Protein 8GUU (pdb70)

Solvent-accessible surface area: 9929 Å² total

Sequence (196 aa):
MQSQAISNYENKVEKLDTSKADEMRAAAEVYNQTLEKGVVPNYRLSEEEKRTYNSLLDVTGTGIMAYVEIPKLGTNLPIYHGTDDAILQVAIGHIPGSSLPVGGQGTHSVISGHRGLPSAKLFTDIDKLKNGDRFMIHVLGKTITYQVDQTLTVEPEDDISSLAIDPDQDYCTLVTATPYGINSRLLVRGHRVPNEK

Secondary structure (DSSP, 8-state):
-HHHHHHHHHHHHHHS-HHHHHHHHHHHHHHHHHS--SS-------HHHHHHHHHTT--STT-EEEEEEEGGGTEEEEEE-TT-TTGGGTSEEE-BTBPPTT--TTEEEEEE-TTS-GGG-TTTTGGG--TT-EEEEEETTEEEEEEEEEEEE--TT--GGGPPPTT-EEEEEEE----TT---EEEEEEEE----

Structure (mmCIF, N/CA/C/O backbone):
data_8GUU
#
_entry.id   8GUU
#
_cell.length_a   139.455
_cell.length_b   139.455
_cell.length_c   104.692
_cell.angle_alpha   90.00
_cell.angle_beta   90.00
_cell.angle_gamma   120.00
#
_symmetry.space_group_name_H-M   'H 3 2'
#
loop_
_entity.id
_entity.type
_entity.pdbx_description
1 polymer 'Sortase-like protein, putative'
2 non-polymer 1,2-ETHANEDIOL
3 water water
#
loop_
_atom_site.group_PDB
_atom_site.id
_atom_site.type_symbol
_atom_site.label_atom_id
_atom_site.label_alt_id
_atom_site.label_comp_id
_atom_site.label_asym_id
_atom_site.label_entity_id
_atom_site.label_seq_id
_atom_site.pdbx_PDB_ins_code
_atom_site.Cartn_x
_atom_site.Cartn_y
_atom_site.Cartn_z
_atom_site.occupancy
_atom_site.B_iso_or_equiv
_atom_site.auth_seq_id
_atom_site.auth_comp_id
_atom_site.auth_asym_id
_atom_site.auth_atom_id
_atom_site.pdbx_PDB_model_num
ATOM 1 N N . MET A 1 1 ? 8.862 -14.853 -35.406 1.00 93.36 34 MET A N 1
ATOM 2 C CA . MET A 1 1 ? 9.464 -13.688 -34.685 1.00 96.60 34 MET A CA 1
ATOM 3 C C . MET A 1 1 ? 10.251 -14.191 -33.474 1.00 107.74 34 MET A C 1
ATOM 4 O O . MET A 1 1 ? 11.452 -13.944 -33.357 1.00 77.91 34 MET A O 1
ATOM 9 N N . GLN A 1 2 ? 9.555 -14.905 -32.581 1.00 91.56 35 GLN A N 1
ATOM 10 C CA . GLN A 1 2 ? 10.156 -15.536 -31.409 1.00 80.33 35 GLN A CA 1
ATOM 11 C C . GLN A 1 2 ? 10.943 -16.776 -31.845 1.00 79.15 35 GLN A C 1
ATOM 12 O O . GLN A 1 2 ? 12.008 -17.069 -31.301 1.00 66.26 35 GLN A O 1
ATOM 18 N N . SER A 1 3 ? 10.389 -17.496 -32.828 1.00 72.73 36 SER A N 1
ATOM 19 C CA . SER A 1 3 ? 11.029 -18.637 -33.476 1.00 81.25 36 SER A CA 1
ATOM 20 C C . SER A 1 3 ? 12.339 -18.227 -34.154 1.00 78.35 36 SER A C 1
ATOM 21 O O . SER A 1 3 ? 13.361 -18.894 -33.987 1.00 75.84 36 SER A O 1
ATOM 24 N N . GLN A 1 4 ? 12.288 -17.125 -34.915 1.00 81.74 37 GLN A N 1
ATOM 25 C CA . GLN A 1 4 ? 13.446 -16.571 -35.620 1.00 83.35 37 GLN A CA 1
ATOM 26 C C . GLN A 1 4 ? 14.561 -16.180 -34.652 1.00 72.46 37 GLN A C 1
ATOM 27 O O . GLN A 1 4 ? 15.729 -16.491 -34.884 1.00 73.17 37 GLN A O 1
ATOM 33 N N . ALA A 1 5 ? 14.181 -15.490 -33.572 1.00 66.22 38 ALA A N 1
ATOM 34 C CA . ALA A 1 5 ? 15.103 -15.062 -32.523 1.00 68.33 38 ALA A CA 1
ATOM 35 C C . ALA A 1 5 ? 15.870 -16.246 -31.935 1.00 77.58 38 ALA A C 1
ATOM 36 O O . ALA A 1 5 ? 17.091 -16.178 -31.766 1.00 60.94 38 ALA A O 1
ATOM 38 N N . ILE A 1 6 ? 15.136 -17.324 -31.631 1.00 62.44 39 ILE A N 1
ATOM 39 C CA . ILE A 1 6 ? 15.699 -18.540 -31.049 1.00 62.45 39 ILE A CA 1
ATOM 40 C C . ILE A 1 6 ? 16.619 -19.274 -32.036 1.00 63.95 39 ILE A C 1
ATOM 41 O O . ILE A 1 6 ? 17.672 -19.773 -31.641 1.00 60.66 39 ILE A O 1
ATOM 46 N N . SER A 1 7 ? 16.215 -19.334 -33.311 1.00 60.49 40 SER A N 1
ATOM 47 C CA . SER A 1 7 ? 17.049 -19.900 -34.370 1.00 66.39 40 SER A CA 1
ATOM 48 C C . SER A 1 7 ? 18.377 -19.153 -34.462 1.00 72.72 40 SER A C 1
ATOM 49 O O . SER A 1 7 ? 19.439 -19.773 -34.529 1.00 79.90 40 SER A O 1
ATOM 52 N N . ASN A 1 8 ? 18.300 -17.817 -34.462 1.00 73.59 41 ASN A N 1
ATOM 53 C CA . ASN A 1 8 ? 19.473 -16.948 -34.514 1.00 72.33 41 ASN A CA 1
ATOM 54 C C . ASN A 1 8 ? 20.407 -17.167 -33.323 1.00 68.11 41 ASN A C 1
ATOM 55 O O . ASN A 1 8 ? 21.626 -17.164 -33.477 1.00 67.54 41 ASN A O 1
ATOM 60 N N . TYR A 1 9 ? 19.823 -17.355 -32.135 1.00 58.17 42 TYR A N 1
ATOM 61 C CA . TYR A 1 9 ? 20.551 -17.674 -30.878 1.00 57.09 42 TYR A CA 1
ATOM 62 C C . TYR A 1 9 ? 21.267 -19.021 -31.040 1.00 63.91 42 TYR A C 1
ATOM 63 O O . TYR A 1 9 ? 22.480 -19.096 -30.757 1.00 57.48 42 TYR A O 1
ATOM 72 N N . GLU A 1 10 ? 20.531 -20.045 -31.484 1.00 61.78 43 GLU A N 1
ATOM 73 C CA . GLU A 1 10 ? 21.069 -21.388 -31.668 1.00 62.95 43 GLU A CA 1
ATOM 74 C C . GLU A 1 10 ? 22.221 -21.396 -32.671 1.00 64.83 43 GLU A C 1
ATOM 75 O O . GLU A 1 10 ? 23.228 -22.072 -32.449 1.00 64.27 43 GLU A O 1
ATOM 81 N N . ASN A 1 11 ? 22.070 -20.627 -33.757 1.00 68.03 44 ASN A N 1
ATOM 82 C CA . ASN A 1 11 ? 23.115 -20.459 -34.768 1.00 67.48 44 ASN A CA 1
ATOM 83 C C . ASN A 1 11 ? 24.398 -19.851 -34.200 1.00 69.08 44 ASN A C 1
ATOM 84 O O . ASN A 1 11 ? 25.492 -20.304 -34.526 1.00 66.39 44 ASN A O 1
ATOM 89 N N . LYS A 1 12 ? 24.254 -18.826 -33.352 1.00 62.03 45 LYS A N 1
ATOM 90 C CA . LYS A 1 12 ? 25.396 -18.172 -32.713 1.00 71.40 45 LYS A CA 1
ATOM 91 C C . LYS A 1 12 ? 26.111 -19.135 -31.769 1.00 71.35 45 LYS A C 1
ATOM 92 O O . LYS A 1 12 ? 27.339 -19.223 -31.780 1.00 63.43 45 LYS A O 1
ATOM 98 N N . VAL A 1 13 ? 25.324 -19.862 -30.969 1.00 56.77 46 VAL A N 1
ATOM 99 C CA . VAL A 1 13 ? 25.828 -20.865 -30.034 1.00 65.08 46 VAL A CA 1
ATOM 100 C C . VAL A 1 13 ? 26.652 -21.943 -30.759 1.00 64.71 46 VAL A C 1
ATOM 101 O O . VAL A 1 13 ? 27.735 -22.310 -30.302 1.00 67.72 46 VAL A O 1
ATOM 105 N N . GLU A 1 14 ? 26.134 -22.429 -31.893 1.00 64.96 47 GLU A N 1
ATOM 106 C CA . GLU A 1 14 ? 26.820 -23.423 -32.719 1.00 70.18 47 GLU A CA 1
ATOM 107 C C . GLU A 1 14 ? 28.185 -22.933 -33.226 1.00 67.27 47 GLU A C 1
ATOM 108 O O . GLU A 1 14 ? 29.151 -23.692 -33.221 1.00 74.75 47 GLU A O 1
ATOM 114 N N . LYS A 1 15 ? 28.248 -21.666 -33.657 1.00 67.88 48 LYS A N 1
ATOM 115 C CA . LYS A 1 15 ? 29.488 -21.038 -34.131 1.00 68.10 48 LYS A CA 1
ATOM 116 C C . LYS A 1 15 ? 30.565 -20.932 -33.043 1.00 61.10 48 LYS A C 1
ATOM 117 O O . LYS A 1 15 ? 31.751 -20.995 -33.348 1.00 65.51 48 LYS A O 1
ATOM 123 N N . LEU A 1 16 ? 30.143 -20.746 -31.786 1.00 56.91 49 LEU A N 1
ATOM 124 C CA . LEU A 1 16 ? 31.064 -20.638 -30.656 1.00 62.90 49 LEU A CA 1
ATOM 125 C C . LEU A 1 16 ? 31.802 -21.949 -30.414 1.00 57.26 49 LEU A C 1
ATOM 126 O O . LEU A 1 16 ? 31.210 -23.025 -30.517 1.00 62.07 49 LEU A O 1
ATOM 131 N N . ASP A 1 17 ? 33.097 -21.844 -30.091 1.00 57.95 50 ASP A N 1
ATOM 132 C CA . ASP A 1 17 ? 33.869 -22.960 -29.553 1.00 54.23 50 ASP A CA 1
ATOM 133 C C . ASP A 1 17 ? 33.382 -23.229 -28.138 1.00 53.02 50 ASP A C 1
ATOM 134 O O . ASP A 1 17 ? 32.941 -22.308 -27.442 1.00 43.51 50 ASP A O 1
ATOM 139 N N . THR A 1 18 ? 33.473 -24.493 -27.713 1.00 48.38 51 THR A N 1
ATOM 140 C CA . THR A 1 18 ? 33.082 -24.895 -26.367 1.00 47.36 51 THR A CA 1
ATOM 141 C C . THR A 1 18 ? 33.844 -24.083 -25.321 1.00 41.93 51 THR A C 1
ATOM 142 O O . THR A 1 18 ? 33.271 -23.679 -24.308 1.00 41.28 51 THR A O 1
ATOM 146 N N . SER A 1 19 ? 35.133 -23.834 -25.585 1.00 42.36 52 SER A N 1
ATOM 147 C CA . SER A 1 19 ? 35.988 -23.047 -24.693 1.00 44.66 52 SER A CA 1
ATOM 148 C C . SER A 1 19 ? 35.361 -21.683 -24.397 1.00 41.31 52 SER A C 1
ATOM 149 O O . SER A 1 19 ? 35.246 -21.293 -23.237 1.00 37.43 52 SER A O 1
ATOM 152 N N . LYS A 1 20 ? 34.931 -20.991 -25.459 1.00 42.74 53 LYS A N 1
ATOM 153 C CA . LYS A 1 20 ? 34.337 -19.657 -25.377 1.00 45.11 53 LYS A CA 1
ATOM 154 C C . LYS A 1 20 ? 32.986 -19.670 -24.660 1.00 47.71 53 LYS A C 1
ATOM 155 O O . LYS A 1 20 ? 32.729 -18.839 -23.784 1.00 42.33 53 LYS A O 1
ATOM 161 N N . ALA A 1 21 ? 32.121 -20.615 -25.044 1.00 45.31 54 ALA A N 1
ATOM 162 C CA . ALA A 1 21 ? 30.831 -20.811 -24.383 1.00 43.68 54 ALA A CA 1
ATOM 163 C C . ALA A 1 21 ? 31.015 -21.017 -22.879 1.00 42.31 54 ALA A C 1
ATOM 164 O O . ALA A 1 21 ? 30.319 -20.395 -22.075 1.00 42.80 54 ALA A O 1
ATOM 166 N N . ASP A 1 22 ? 31.964 -21.887 -22.514 1.00 41.43 55 ASP A N 1
ATOM 167 C CA . ASP A 1 22 ? 32.296 -22.171 -21.113 1.00 48.39 55 ASP A CA 1
ATOM 168 C C . ASP A 1 22 ? 32.818 -20.931 -20.383 1.00 45.53 55 ASP A C 1
ATOM 169 O O . ASP A 1 22 ? 32.461 -20.693 -19.226 1.00 39.09 55 ASP A O 1
ATOM 174 N N . GLU A 1 23 ? 33.659 -20.147 -21.069 1.00 39.51 56 GLU A N 1
ATOM 175 C CA . GLU A 1 23 ? 34.203 -18.902 -20.522 1.00 44.64 56 GLU A CA 1
ATOM 176 C C . GLU A 1 23 ? 33.089 -17.904 -20.211 1.00 46.35 56 GLU A C 1
ATOM 177 O O . GLU A 1 23 ? 33.049 -17.336 -19.120 1.00 37.51 56 GLU A O 1
ATOM 183 N N . MET A 1 24 ? 32.193 -17.704 -21.186 1.00 38.14 57 MET A N 1
ATOM 184 C CA . MET A 1 24 ? 31.035 -16.810 -21.054 1.00 40.29 57 MET A CA 1
ATOM 185 C C . MET A 1 24 ? 30.096 -17.238 -19.923 1.00 42.83 57 MET A C 1
ATOM 186 O O . MET A 1 24 ? 29.660 -16.412 -19.125 1.00 41.64 57 MET A O 1
ATOM 191 N N . ARG A 1 25 ? 29.810 -18.542 -19.840 1.00 40.74 58 ARG A N 1
ATOM 192 C CA . ARG A 1 25 ? 28.898 -19.109 -18.808 1.00 39.65 58 ARG A CA 1
ATOM 193 C C . ARG A 1 25 ? 29.554 -18.989 -17.426 1.00 38.99 58 ARG A C 1
ATOM 194 O O . ARG A 1 25 ? 28.836 -18.655 -16.466 1.00 39.44 58 ARG A O 1
ATOM 202 N N . ALA A 1 26 ? 30.864 -19.239 -17.329 1.00 36.32 59 ALA A N 1
ATOM 203 C CA . ALA A 1 26 ? 31.597 -19.105 -16.070 1.00 41.28 59 ALA A CA 1
ATOM 204 C C . ALA A 1 26 ? 31.600 -17.661 -15.556 1.00 41.66 59 ALA A C 1
ATOM 205 O O . ALA A 1 26 ? 31.511 -17.430 -14.352 1.00 35.98 59 ALA A O 1
ATOM 207 N N . ALA A 1 27 ? 31.709 -16.697 -16.478 1.00 35.06 60 ALA A N 1
ATOM 208 C CA . ALA A 1 27 ? 31.640 -15.273 -16.144 1.00 41.31 60 ALA A CA 1
ATOM 209 C C . ALA A 1 27 ? 30.291 -14.910 -15.509 1.00 42.80 60 ALA A C 1
ATOM 210 O O . ALA A 1 27 ? 30.235 -14.106 -14.578 1.00 42.25 60 ALA A O 1
ATOM 212 N N . ALA A 1 28 ? 29.213 -15.524 -16.012 1.00 39.60 61 ALA A N 1
ATOM 213 C CA . ALA A 1 28 ? 27.870 -15.352 -15.461 1.00 31.75 61 ALA A CA 1
ATOM 214 C C . ALA A 1 28 ? 27.748 -15.963 -14.063 1.00 39.06 61 ALA A C 1
ATOM 215 O O . ALA A 1 28 ? 27.098 -15.398 -13.181 1.00 36.23 61 ALA A O 1
ATOM 217 N N . GLU A 1 29 ? 28.386 -17.120 -13.870 1.00 36.40 62 GLU A N 1
ATOM 218 C CA . GLU A 1 29 ? 28.392 -17.810 -12.586 1.00 41.20 62 GLU A CA 1
ATOM 219 C C . GLU A 1 29 ? 29.182 -17.037 -11.536 1.00 34.32 62 GLU A C 1
ATOM 220 O O . GLU A 1 29 ? 28.786 -16.980 -10.369 1.00 36.12 62 GLU A O 1
ATOM 226 N N . VAL A 1 30 ? 30.305 -16.448 -11.961 1.00 39.76 63 VAL A N 1
ATOM 227 C CA . VAL A 1 30 ? 31.157 -15.642 -11.088 1.00 50.00 63 VAL A CA 1
ATOM 228 C C . VAL A 1 30 ? 30.395 -14.401 -10.620 1.00 52.39 63 VAL A C 1
ATOM 229 O O . VAL A 1 30 ? 30.417 -14.060 -9.437 1.00 40.69 63 VAL A O 1
ATOM 233 N N . TYR A 1 31 ? 29.713 -13.742 -11.562 1.00 39.58 64 TYR A N 1
ATOM 234 C CA . TYR A 1 31 ? 28.805 -12.588 -11.317 1.00 45.26 64 TYR A CA 1
ATOM 235 C C . TYR A 1 31 ? 27.729 -12.983 -10.293 1.00 43.92 64 TYR A C 1
ATOM 236 O O . TYR A 1 31 ? 27.521 -12.219 -9.333 1.00 43.83 64 TYR A O 1
ATOM 245 N N . ASN A 1 32 ? 27.077 -14.137 -10.485 1.00 39.14 65 ASN A N 1
ATOM 246 C CA . ASN A 1 32 ? 26.048 -14.623 -9.558 1.00 41.74 65 ASN A CA 1
ATOM 247 C C . ASN A 1 32 ? 26.549 -14.795 -8.127 1.00 38.80 65 ASN A C 1
ATOM 248 O O . ASN A 1 32 ? 25.805 -14.565 -7.170 1.00 40.52 65 ASN A O 1
ATOM 253 N N . GLN A 1 33 ? 27.813 -15.203 -7.994 1.00 45.14 66 GLN A N 1
ATOM 254 C CA . GLN A 1 33 ? 28.438 -15.436 -6.700 1.00 47.22 66 GLN A CA 1
ATOM 255 C C . GLN A 1 33 ? 28.612 -14.141 -5.901 1.00 40.65 66 GLN A C 1
ATOM 256 O O . GLN A 1 33 ? 28.639 -14.172 -4.674 1.00 43.76 66 GLN A O 1
ATOM 262 N N . THR A 1 34 ? 28.726 -13.010 -6.609 1.00 46.10 67 THR A N 1
ATOM 263 C CA . THR A 1 34 ? 28.880 -11.689 -5.992 1.00 42.49 67 THR A CA 1
ATOM 264 C C . THR A 1 34 ? 27.568 -11.086 -5.465 1.00 41.09 67 THR A C 1
ATOM 265 O O . THR A 1 34 ? 27.599 -10.189 -4.629 1.00 49.76 67 THR A O 1
ATOM 269 N N . LEU A 1 35 ? 26.425 -11.572 -5.966 1.00 43.46 68 LEU A N 1
ATOM 270 C CA . LEU A 1 35 ? 25.109 -11.073 -5.558 1.00 42.17 68 LEU A CA 1
ATOM 271 C C . LEU A 1 35 ? 24.834 -11.363 -4.083 1.00 46.68 68 LEU A C 1
ATOM 272 O O . LEU A 1 35 ? 25.254 -12.395 -3.566 1.00 44.38 68 LEU A O 1
ATOM 277 N N . GLU A 1 36 ? 24.123 -10.446 -3.416 1.00 48.60 69 GLU A N 1
ATOM 278 C CA . GLU A 1 36 ? 23.717 -10.631 -2.023 1.00 49.36 69 GLU A CA 1
ATOM 279 C C . GLU A 1 36 ? 22.683 -11.746 -1.915 1.00 49.96 69 GLU A C 1
ATOM 280 O O . GLU A 1 36 ? 21.838 -11.896 -2.794 1.00 46.03 69 GLU A O 1
ATOM 286 N N . LYS A 1 37 ? 22.762 -12.518 -0.823 1.00 42.98 70 LYS A N 1
ATOM 287 C CA . LYS A 1 37 ? 21.898 -13.672 -0.588 1.00 48.36 70 LYS A CA 1
ATOM 288 C C . LYS A 1 37 ? 21.216 -13.610 0.783 1.00 48.05 70 LYS A C 1
ATOM 289 O O . LYS A 1 37 ? 21.736 -13.010 1.718 1.00 52.82 70 LYS A O 1
ATOM 295 N N . GLY A 1 38 ? 20.039 -14.235 0.880 1.00 46.41 71 GLY A N 1
ATOM 296 C CA . GLY A 1 38 ? 19.272 -14.296 2.112 1.00 52.50 71 GLY A CA 1
ATOM 297 C C . GLY A 1 38 ? 18.617 -12.987 2.527 1.00 51.47 71 GLY A C 1
ATOM 298 O O . GLY A 1 38 ? 18.331 -12.788 3.709 1.00 59.31 71 GLY A O 1
ATOM 299 N N . VAL A 1 39 ? 18.365 -12.109 1.547 1.00 46.74 72 VAL A N 1
ATOM 300 C CA . VAL A 1 39 ? 17.747 -10.802 1.771 1.00 50.29 72 VAL A CA 1
ATOM 301 C C . VAL A 1 39 ? 16.695 -10.523 0.699 1.00 47.65 72 VAL A C 1
ATOM 302 O O . VAL A 1 39 ? 16.686 -11.160 -0.352 1.00 38.98 72 VAL A O 1
ATOM 306 N N . VAL A 1 40 ? 15.803 -9.564 0.970 1.00 40.97 73 VAL A N 1
ATOM 307 C CA . VAL A 1 40 ? 14.867 -9.098 -0.046 1.00 44.71 73 VAL A CA 1
ATOM 308 C C . VAL A 1 40 ? 15.715 -8.537 -1.184 1.00 44.51 73 VAL A C 1
ATOM 309 O O . VAL A 1 40 ? 16.585 -7.705 -0.943 1.00 47.21 73 VAL A O 1
ATOM 313 N N . PRO A 1 41 ? 15.532 -8.997 -2.443 1.00 43.00 74 PRO A N 1
ATOM 314 C CA . PRO A 1 41 ? 16.360 -8.533 -3.558 1.00 44.57 74 PRO A CA 1
ATOM 315 C C . PRO A 1 41 ? 16.314 -7.012 -3.771 1.00 44.19 74 PRO A C 1
ATOM 316 O O . PRO A 1 41 ? 15.256 -6.423 -3.603 1.00 45.56 74 PRO A O 1
ATOM 320 N N . ASN A 1 42 ? 17.462 -6.422 -4.124 1.00 46.89 75 ASN A N 1
ATOM 32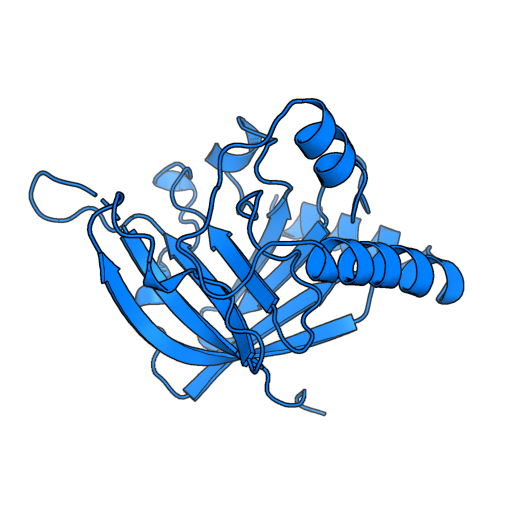1 C CA . ASN A 1 42 ? 17.548 -5.034 -4.561 1.00 46.96 75 ASN A CA 1
ATOM 322 C C . ASN A 1 42 ? 17.671 -5.031 -6.075 1.00 46.34 75 ASN A C 1
ATOM 323 O O . ASN A 1 42 ? 18.707 -5.404 -6.613 1.00 45.88 75 ASN A O 1
ATOM 328 N N . TYR A 1 43 ? 16.601 -4.610 -6.758 1.00 38.70 76 TYR A N 1
ATOM 329 C CA . TYR A 1 43 ? 16.473 -4.659 -8.238 1.00 46.13 76 TYR A CA 1
ATOM 330 C C . TYR A 1 43 ? 16.766 -3.284 -8.855 1.00 46.09 76 TYR A C 1
ATOM 331 O O . TYR A 1 43 ? 16.529 -3.116 -10.066 1.00 48.00 76 TYR A O 1
ATOM 340 N N . ARG A 1 44 ? 17.283 -2.340 -8.063 1.00 47.12 77 ARG A N 1
ATOM 341 C CA . ARG A 1 44 ? 17.754 -1.016 -8.549 1.00 54.51 77 ARG A CA 1
ATOM 342 C C . ARG A 1 44 ? 19.269 -1.088 -8.767 1.00 46.47 77 ARG A C 1
ATOM 343 O O . ARG A 1 44 ? 20.004 -1.150 -7.763 1.00 57.72 77 ARG A O 1
ATOM 351 N N . LEU A 1 45 ? 19.701 -1.100 -10.035 1.00 50.54 78 LEU A N 1
ATOM 352 C CA . LEU A 1 45 ? 21.115 -1.158 -10.410 1.00 46.82 78 LEU A CA 1
ATOM 353 C C . LEU A 1 45 ? 21.684 0.228 -10.701 1.00 54.39 78 LEU A C 1
ATOM 354 O O . LEU A 1 45 ? 21.020 1.061 -11.319 1.00 47.54 78 LEU A O 1
ATOM 359 N N . SER A 1 46 ? 22.929 0.456 -10.267 1.00 49.30 79 SER A N 1
ATOM 360 C CA . SER A 1 46 ? 23.694 1.635 -10.647 1.00 54.65 79 SER A CA 1
ATOM 361 C C . SER A 1 46 ? 24.073 1.502 -12.114 1.00 60.34 79 SER A C 1
ATOM 362 O O . SER A 1 46 ? 23.903 0.436 -12.709 1.00 58.33 79 SER A O 1
ATOM 365 N N . GLU A 1 47 ? 24.599 2.588 -12.688 1.00 59.93 80 GLU A N 1
ATOM 366 C CA . GLU A 1 47 ? 25.019 2.610 -14.087 1.00 70.08 80 GLU A CA 1
ATOM 367 C C . GLU A 1 47 ? 26.129 1.596 -14.355 1.00 61.76 80 GLU A C 1
ATOM 368 O O . GLU A 1 47 ? 26.108 0.906 -15.378 1.00 59.84 80 GLU A O 1
ATOM 374 N N . GLU A 1 48 ? 27.088 1.512 -13.425 1.00 60.11 81 GLU A N 1
ATOM 375 C CA . GLU A 1 48 ? 28.200 0.571 -13.512 1.00 61.32 81 GLU A CA 1
ATOM 376 C C . GLU A 1 48 ? 27.701 -0.871 -13.480 1.00 65.80 81 GLU A C 1
ATOM 377 O O . GLU A 1 48 ? 28.204 -1.720 -14.217 1.00 57.54 81 GLU A O 1
ATOM 383 N N . GLU A 1 49 ? 26.706 -1.133 -12.623 1.00 55.12 82 GLU A N 1
ATOM 384 C CA . GLU A 1 49 ? 26.094 -2.455 -12.503 1.00 50.89 82 GLU A CA 1
ATOM 385 C C . GLU A 1 49 ? 25.319 -2.842 -13.765 1.00 48.80 82 GLU A C 1
ATOM 386 O O . GLU A 1 49 ? 25.369 -3.990 -14.195 1.00 43.80 82 GLU A O 1
ATOM 392 N N . LYS A 1 50 ? 24.618 -1.872 -14.362 1.00 49.82 83 LYS A N 1
ATOM 393 C CA . LYS A 1 50 ? 23.924 -2.086 -15.631 1.00 50.88 83 LYS A CA 1
ATOM 394 C C . LYS A 1 50 ? 24.892 -2.460 -16.761 1.00 49.15 83 LYS A C 1
ATOM 395 O O . LYS A 1 50 ? 24.614 -3.368 -17.545 1.00 48.19 83 LYS A O 1
ATOM 401 N N . ARG A 1 51 ? 26.030 -1.762 -16.833 1.00 50.67 84 ARG A N 1
ATOM 402 C CA . ARG A 1 51 ? 27.080 -1.997 -17.864 1.00 59.07 84 ARG A CA 1
ATOM 403 C C . ARG A 1 51 ? 27.633 -3.418 -17.704 1.00 51.38 84 ARG A C 1
ATOM 404 O O . ARG A 1 51 ? 27.755 -4.116 -18.727 1.00 57.19 84 ARG A O 1
ATOM 412 N N . THR A 1 52 ? 27.951 -3.821 -16.469 1.00 45.30 85 THR A N 1
ATOM 413 C CA . THR A 1 52 ? 28.393 -5.176 -16.171 1.00 53.64 85 THR A CA 1
ATOM 414 C C . THR A 1 52 ? 27.352 -6.197 -16.643 1.00 47.04 85 THR A C 1
ATOM 415 O O . THR A 1 52 ? 27.676 -7.123 -17.381 1.00 44.45 85 THR A O 1
ATOM 419 N N . TYR A 1 53 ? 26.099 -5.998 -16.220 1.00 44.24 86 TYR A N 1
ATOM 420 C CA . TYR A 1 53 ? 24.934 -6.880 -16.513 1.00 39.74 86 TYR A CA 1
ATOM 421 C C . TYR A 1 53 ? 24.743 -7.029 -18.032 1.00 40.85 86 TYR A C 1
ATOM 422 O O . TYR A 1 53 ? 24.570 -8.170 -18.505 1.00 45.48 86 TYR A O 1
ATOM 431 N N . ASN A 1 54 ? 24.775 -5.915 -18.771 1.00 38.0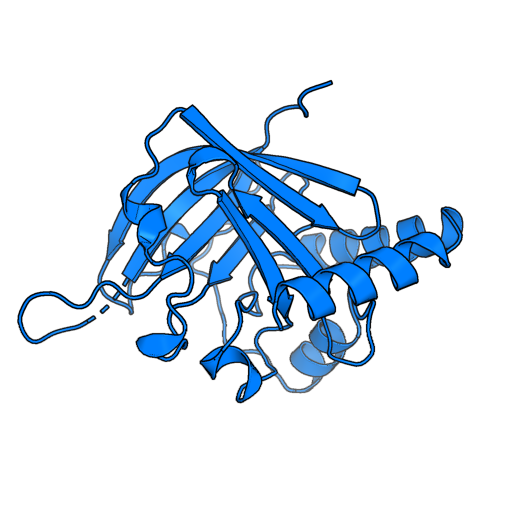7 87 ASN A N 1
ATOM 432 C CA . ASN A 1 54 ? 24.595 -5.921 -20.224 1.00 44.66 87 ASN A CA 1
ATOM 433 C C . ASN A 1 54 ? 25.722 -6.608 -21.003 1.00 49.57 87 ASN A C 1
ATOM 434 O O . ASN A 1 54 ? 25.499 -7.101 -22.108 1.00 52.97 87 ASN A O 1
ATOM 439 N N . SER A 1 55 ? 26.928 -6.627 -20.422 1.00 43.15 88 SER A N 1
ATOM 440 C CA . SER A 1 55 ? 28.096 -7.238 -21.050 1.00 52.62 88 SER A CA 1
ATOM 441 C C . SER A 1 55 ? 28.108 -8.766 -20.912 1.00 46.64 88 SER A C 1
ATOM 442 O O . SER A 1 55 ? 28.819 -9.447 -21.647 1.00 50.72 88 SER A O 1
ATOM 445 N N . LEU A 1 56 ? 27.322 -9.292 -19.967 1.00 43.26 89 LEU A N 1
ATOM 446 C CA . LEU A 1 56 ? 27.252 -10.727 -19.698 1.00 42.96 89 LEU A CA 1
ATOM 447 C C . LEU A 1 56 ? 26.174 -11.423 -20.532 1.00 44.77 89 LEU A C 1
ATOM 448 O O . LEU A 1 56 ? 25.106 -10.865 -20.769 1.00 47.23 89 LEU A O 1
ATOM 453 N N . LEU A 1 57 ? 26.477 -12.652 -20.968 1.00 38.02 90 LEU A N 1
ATOM 454 C CA . LEU A 1 57 ? 25.577 -13.483 -21.768 1.00 46.29 90 LEU A CA 1
ATOM 455 C C . LEU A 1 57 ? 24.967 -12.712 -22.944 1.00 43.05 90 LEU A C 1
ATOM 456 O O . LEU A 1 57 ? 23.768 -12.803 -23.214 1.00 48.30 90 LEU A O 1
ATOM 461 N N . ASP A 1 58 ? 25.817 -11.947 -23.631 1.00 41.45 91 ASP A N 1
ATOM 462 C CA . ASP A 1 58 ? 25.435 -11.163 -24.795 1.00 55.17 91 ASP A CA 1
ATOM 463 C C . ASP A 1 58 ? 25.768 -11.988 -26.041 1.00 66.58 91 ASP A C 1
ATOM 464 O O . ASP A 1 58 ? 26.700 -11.675 -26.786 1.00 60.62 91 ASP A O 1
ATOM 469 N N . VAL A 1 59 ? 24.993 -13.059 -26.246 1.00 63.53 92 VAL A N 1
ATOM 470 C CA . VAL A 1 59 ? 25.243 -14.047 -27.297 1.00 70.54 92 VAL A CA 1
ATOM 471 C C . VAL A 1 59 ? 24.965 -13.447 -28.674 1.00 70.39 92 VAL A C 1
ATOM 472 O O . VAL A 1 59 ? 25.834 -13.450 -29.545 1.00 73.37 92 VAL A O 1
ATOM 476 N N . THR A 1 60 ? 23.739 -12.941 -28.853 1.00 74.59 93 THR A N 1
ATOM 477 C CA . THR A 1 60 ? 23.324 -12.238 -30.061 1.00 69.30 93 THR A CA 1
ATOM 478 C C . THR A 1 60 ? 23.496 -10.740 -29.846 1.00 70.24 93 THR A C 1
ATOM 479 O O . THR A 1 60 ? 23.601 -10.280 -28.709 1.00 91.40 93 THR A O 1
ATOM 483 N N . GLY A 1 61 ? 23.520 -9.987 -30.950 1.00 78.51 94 GLY A N 1
ATOM 484 C CA . GLY A 1 61 ? 23.564 -8.536 -30.913 1.00 78.55 94 GLY A CA 1
ATOM 485 C C . GLY A 1 61 ? 22.416 -7.948 -30.111 1.00 73.67 94 GLY A C 1
ATOM 486 O O . GLY A 1 61 ? 22.610 -7.001 -29.354 1.00 83.57 94 GLY A O 1
ATOM 487 N N . THR A 1 62 ? 21.225 -8.541 -30.265 1.00 69.82 95 THR A N 1
ATOM 488 C CA . THR A 1 62 ? 19.993 -8.075 -29.629 1.00 67.45 95 THR A CA 1
ATOM 489 C C . THR A 1 62 ? 19.918 -8.301 -28.107 1.00 56.43 95 THR A C 1
ATOM 490 O O . THR A 1 62 ? 18.986 -7.827 -27.459 1.00 70.36 95 THR A O 1
ATOM 494 N N . GLY A 1 63 ? 20.886 -9.036 -27.549 1.00 61.74 96 GLY A N 1
ATOM 495 C CA . GLY A 1 63 ? 20.994 -9.241 -26.113 1.00 49.56 96 GLY A CA 1
ATOM 496 C C . GLY A 1 63 ? 20.252 -10.450 -25.567 1.00 58.31 96 GLY A C 1
ATOM 497 O O . GLY A 1 63 ? 19.928 -10.495 -24.376 1.00 41.21 96 GLY A O 1
ATOM 498 N N . ILE A 1 64 ? 19.993 -11.437 -26.433 1.00 47.32 97 ILE A N 1
ATOM 499 C CA . ILE A 1 64 ? 19.405 -12.704 -26.011 1.00 45.16 97 ILE A CA 1
ATOM 500 C C . ILE A 1 64 ? 20.485 -13.479 -25.251 1.00 48.05 97 ILE A C 1
ATOM 501 O O . ILE A 1 64 ? 21.574 -13.713 -25.777 1.00 42.15 97 ILE A O 1
ATOM 506 N N . MET A 1 65 ? 20.176 -13.848 -24.003 1.00 39.32 98 MET A N 1
ATOM 507 C CA . MET A 1 65 ? 21.101 -14.564 -23.122 1.00 46.81 98 MET A CA 1
ATOM 508 C C . MET A 1 65 ? 20.848 -16.074 -23.108 1.00 46.11 98 MET A C 1
ATOM 509 O O . MET A 1 65 ? 21.766 -16.868 -22.876 1.00 44.63 98 MET A O 1
ATOM 514 N N . ALA A 1 66 ? 19.597 -16.457 -23.379 1.00 40.74 99 ALA A N 1
ATOM 515 C CA . ALA A 1 66 ? 19.134 -17.831 -23.293 1.00 38.72 99 ALA A CA 1
ATOM 516 C C . ALA A 1 66 ? 17.735 -17.900 -23.884 1.00 44.72 99 ALA A C 1
ATOM 517 O O . ALA A 1 66 ? 17.210 -16.899 -24.373 1.00 42.84 99 ALA A O 1
ATOM 519 N N . TYR A 1 67 ? 17.133 -19.090 -23.849 1.00 37.84 100 TYR A N 1
ATOM 520 C CA . TYR A 1 67 ? 15.691 -19.293 -24.140 1.00 42.91 100 TYR A CA 1
ATOM 521 C C . TYR A 1 67 ? 15.128 -20.342 -23.178 1.00 47.26 100 TYR A C 1
ATOM 522 O O . TYR A 1 67 ? 15.899 -21.190 -22.672 1.00 42.96 100 TYR A O 1
ATOM 531 N N . VAL A 1 68 ? 13.822 -20.242 -22.913 1.00 47.58 101 VAL A N 1
ATOM 532 C CA . VAL A 1 68 ? 13.118 -21.131 -22.006 1.00 44.93 101 VAL A CA 1
ATOM 533 C C . VAL A 1 68 ? 12.190 -22.022 -22.819 1.00 45.62 101 VAL A C 1
ATOM 534 O O . VAL A 1 68 ? 11.570 -21.576 -23.786 1.00 47.89 101 VAL A O 1
ATOM 538 N N . GLU A 1 69 ? 12.131 -23.297 -22.424 1.00 50.25 102 GLU A N 1
ATOM 539 C CA . GLU A 1 69 ? 11.290 -24.295 -23.048 1.00 49.19 102 GLU A CA 1
ATOM 540 C C . GLU A 1 69 ? 10.360 -24.841 -21.973 1.00 56.06 102 GLU A C 1
ATOM 541 O O . GLU A 1 69 ? 10.820 -25.244 -20.902 1.00 54.61 102 GLU A O 1
ATOM 547 N N . ILE A 1 70 ? 9.053 -24.819 -22.261 1.00 55.54 103 ILE A N 1
ATOM 548 C CA . ILE A 1 70 ? 8.019 -25.351 -21.375 1.00 56.93 103 ILE A CA 1
ATOM 549 C C . ILE A 1 70 ? 7.193 -26.355 -22.176 1.00 61.00 103 ILE A C 1
ATOM 550 O O . ILE A 1 70 ? 6.183 -25.994 -22.776 1.00 67.14 103 ILE A O 1
ATOM 555 N N . PRO A 1 71 ? 7.614 -27.642 -22.221 1.00 60.84 104 PRO A N 1
ATOM 556 C CA . PRO A 1 71 ? 6.971 -28.647 -23.070 1.00 69.29 104 PRO A CA 1
ATOM 557 C C . PRO A 1 71 ? 5.443 -28.737 -22.922 1.00 65.12 104 PRO A C 1
ATOM 558 O O . PRO A 1 71 ? 4.772 -28.844 -23.929 1.00 70.37 104 PRO A O 1
ATOM 562 N N . LYS A 1 72 ? 4.939 -28.696 -21.684 1.00 66.00 105 LYS A N 1
ATOM 563 C CA . LYS A 1 72 ? 3.514 -28.844 -21.407 1.00 67.34 105 LYS A CA 1
ATOM 564 C C . LYS A 1 72 ? 2.677 -27.760 -22.087 1.00 64.42 105 LYS A C 1
ATOM 565 O O . LYS A 1 72 ? 1.570 -28.028 -22.552 1.00 70.55 105 LYS A O 1
ATOM 571 N N . LEU A 1 73 ? 3.218 -26.538 -22.137 1.00 57.38 106 LEU A N 1
ATOM 572 C CA . LEU A 1 73 ? 2.527 -25.380 -22.699 1.00 60.97 106 LEU A CA 1
ATOM 573 C C . LEU A 1 73 ? 2.849 -25.125 -24.176 1.00 62.49 106 LEU A C 1
ATOM 574 O O . LEU A 1 73 ? 2.287 -24.209 -24.780 1.00 68.61 106 LEU A O 1
ATOM 579 N N . GLY A 1 74 ? 3.751 -25.936 -24.744 1.00 67.33 107 GLY A N 1
ATOM 580 C CA . GLY A 1 74 ? 4.252 -25.753 -26.097 1.00 64.78 107 GLY A CA 1
ATOM 581 C C . GLY A 1 74 ? 4.882 -24.383 -26.285 1.00 60.14 107 GLY A C 1
ATOM 582 O O . GLY A 1 74 ? 4.699 -23.746 -27.321 1.00 69.15 107 GLY A O 1
ATOM 583 N N . THR A 1 75 ? 5.625 -23.937 -25.266 1.00 61.18 108 THR A N 1
ATOM 584 C CA . THR A 1 75 ? 6.203 -22.601 -25.212 1.00 62.25 108 THR A CA 1
ATOM 585 C C . THR A 1 75 ? 7.720 -22.656 -25.370 1.00 54.82 108 THR A C 1
ATOM 586 O O . THR A 1 75 ? 8.399 -23.377 -24.643 1.00 62.06 108 THR A O 1
ATOM 590 N N . ASN A 1 76 ? 8.232 -21.876 -26.329 1.00 60.39 109 ASN A N 1
ATOM 591 C CA . ASN A 1 76 ? 9.658 -21.645 -26.523 1.00 61.83 109 ASN A CA 1
ATOM 592 C C . ASN A 1 76 ? 9.883 -20.156 -26.758 1.00 53.35 109 ASN A C 1
ATOM 593 O O . ASN A 1 76 ? 9.475 -19.622 -27.789 1.00 54.61 109 ASN A O 1
ATOM 598 N N . LEU A 1 77 ? 10.525 -19.490 -25.792 1.00 51.81 110 LEU A N 1
ATOM 599 C CA . LEU A 1 77 ? 10.660 -18.037 -25.802 1.00 50.35 110 LEU A CA 1
ATOM 600 C C . LEU A 1 77 ? 12.097 -17.595 -25.545 1.00 52.45 110 LEU A C 1
ATOM 601 O O . LEU A 1 77 ? 12.743 -18.085 -24.619 1.00 45.15 110 LEU A O 1
ATOM 606 N N . PRO A 1 78 ? 12.622 -16.632 -26.338 1.00 42.76 111 PRO A N 1
ATOM 607 C CA . PRO A 1 78 ? 13.945 -16.065 -26.087 1.00 43.34 111 PRO A CA 1
ATOM 608 C C . PRO A 1 78 ? 13.898 -15.137 -24.865 1.00 45.74 111 PRO A C 1
ATOM 609 O O . PRO A 1 78 ? 12.895 -14.465 -24.684 1.00 45.00 111 PRO A O 1
ATOM 613 N N . ILE A 1 79 ? 14.969 -15.142 -24.068 1.00 38.52 112 ILE A N 1
ATOM 614 C CA . ILE A 1 79 ? 15.078 -14.351 -22.849 1.00 39.05 112 ILE A CA 1
ATOM 615 C C . ILE A 1 79 ? 16.090 -13.242 -23.102 1.00 44.67 112 ILE A C 1
ATOM 616 O O . ILE A 1 79 ? 17.256 -13.518 -23.380 1.00 37.51 112 ILE A O 1
ATOM 621 N N . TYR A 1 80 ? 15.635 -11.988 -23.015 1.00 38.01 113 TYR A N 1
ATOM 622 C CA . TYR A 1 80 ? 16.470 -10.776 -23.224 1.00 36.33 113 TYR A CA 1
ATOM 623 C C . TYR A 1 80 ? 16.942 -10.237 -21.870 1.00 36.47 113 TYR A C 1
ATOM 624 O O . TYR A 1 80 ? 16.396 -10.647 -20.827 1.00 36.57 113 TYR A O 1
ATOM 633 N N . HIS A 1 81 ? 17.953 -9.364 -21.897 1.00 39.44 114 HIS A N 1
ATOM 634 C CA . HIS A 1 81 ? 18.351 -8.584 -20.733 1.00 47.22 114 HIS A CA 1
ATOM 635 C C . HIS A 1 81 ? 17.177 -7.674 -20.375 1.00 42.87 114 HIS A C 1
ATOM 636 O O . HIS A 1 81 ? 16.491 -7.176 -21.263 1.00 40.35 114 HIS A O 1
ATOM 643 N N . GLY A 1 82 ? 16.948 -7.479 -19.072 1.00 38.76 115 GLY A N 1
ATOM 644 C CA . GLY A 1 82 ? 15.801 -6.742 -18.564 1.00 40.69 115 GLY A CA 1
ATOM 645 C C . GLY A 1 82 ? 15.912 -5.230 -18.619 1.00 41.38 115 GLY A C 1
ATOM 646 O O . GLY A 1 82 ? 14.979 -4.538 -18.242 1.00 51.07 115 GLY A O 1
ATOM 647 N N . THR A 1 83 ? 17.066 -4.732 -19.073 1.00 45.86 116 THR A N 1
ATOM 648 C CA . THR A 1 83 ? 17.308 -3.316 -19.323 1.00 54.02 116 THR A CA 1
ATOM 649 C C . THR A 1 83 ? 16.835 -2.870 -20.715 1.00 64.21 116 THR A C 1
ATOM 650 O O . THR A 1 83 ? 16.770 -1.675 -20.986 1.00 71.67 116 THR A O 1
ATOM 654 N N . ASP A 1 84 ? 16.518 -3.839 -21.587 1.00 85.49 117 ASP A N 1
ATOM 655 C CA . ASP A 1 84 ? 16.079 -3.584 -22.965 1.00 78.61 117 ASP A CA 1
ATOM 656 C C . ASP A 1 84 ? 14.584 -3.231 -22.982 1.00 74.09 117 ASP A C 1
ATOM 657 O O . ASP A 1 84 ? 13.763 -3.986 -23.494 1.00 109.33 117 ASP A O 1
ATOM 662 N N . ASP A 1 85 ? 14.259 -2.053 -22.437 1.00 67.43 118 ASP A N 1
ATOM 663 C CA . ASP A 1 85 ? 12.891 -1.646 -22.071 1.00 76.08 118 ASP A CA 1
ATOM 664 C C . ASP A 1 85 ? 11.808 -1.775 -23.159 1.00 84.82 118 ASP A C 1
ATOM 665 O O . ASP A 1 85 ? 10.644 -2.041 -22.847 1.00 67.41 118 ASP A O 1
ATOM 670 N N . ALA A 1 86 ? 12.196 -1.560 -24.422 1.00 73.31 119 ALA A N 1
ATOM 671 C CA . ALA A 1 86 ? 11.263 -1.559 -25.551 1.00 87.28 119 ALA A CA 1
ATOM 672 C C . ALA A 1 86 ? 10.871 -2.972 -25.977 1.00 73.14 119 ALA A C 1
ATOM 673 O O . ALA A 1 86 ? 9.692 -3.249 -26.210 1.00 63.40 119 ALA A O 1
ATOM 675 N N . ILE A 1 87 ? 11.870 -3.859 -26.073 1.00 66.03 120 ILE A N 1
ATOM 676 C CA . ILE A 1 87 ? 11.672 -5.242 -26.512 1.00 60.66 120 ILE A CA 1
ATOM 677 C C . ILE A 1 87 ? 10.820 -6.058 -25.522 1.00 50.78 120 ILE A C 1
ATOM 678 O O . ILE A 1 87 ? 10.214 -7.058 -25.903 1.00 59.05 120 ILE A O 1
ATOM 683 N N . LEU A 1 88 ? 10.762 -5.613 -24.261 1.00 50.27 121 LEU A N 1
ATOM 684 C CA . LEU A 1 88 ? 9.964 -6.275 -23.227 1.00 51.45 121 LEU A CA 1
ATOM 685 C C . LEU A 1 88 ? 8.445 -6.139 -23.439 1.00 51.81 121 LEU A C 1
ATOM 686 O O . LEU A 1 88 ? 7.656 -6.805 -22.768 1.00 49.00 121 LEU A O 1
ATOM 691 N N . GLN A 1 89 ? 8.048 -5.275 -24.379 1.00 54.25 122 GLN A N 1
ATOM 692 C CA . GLN A 1 89 ? 6.667 -5.189 -24.842 1.00 63.61 122 GLN A CA 1
ATOM 693 C C . GLN A 1 89 ? 6.227 -6.463 -25.580 1.00 61.52 122 GLN A C 1
ATOM 694 O O . GLN A 1 89 ? 5.048 -6.815 -25.556 1.00 52.81 122 GLN A O 1
ATOM 700 N N . VAL A 1 90 ? 7.184 -7.142 -26.228 1.00 50.53 123 VAL A N 1
ATOM 701 C CA . VAL A 1 90 ? 6.911 -8.316 -27.066 1.00 54.98 123 VAL A CA 1
ATOM 702 C C . VAL A 1 90 ? 7.809 -9.534 -26.813 1.00 46.07 123 VAL A C 1
ATOM 703 O O . VAL A 1 90 ? 7.800 -10.476 -27.601 1.00 61.74 123 VAL A O 1
ATOM 707 N N . ALA A 1 91 ? 8.565 -9.521 -25.709 1.00 42.74 124 ALA A N 1
ATOM 708 C CA . ALA A 1 91 ? 9.490 -10.599 -25.386 1.00 42.94 124 ALA A CA 1
ATOM 709 C C . ALA A 1 91 ? 9.728 -10.714 -23.894 1.00 40.37 124 ALA A C 1
ATOM 710 O O . ALA A 1 91 ? 9.553 -9.748 -23.155 1.00 44.39 124 ALA A O 1
ATOM 712 N N . ILE A 1 92 ? 10.138 -11.914 -23.473 1.00 41.00 125 ILE A N 1
ATOM 713 C CA . ILE A 1 92 ? 10.495 -12.223 -22.095 1.00 33.62 125 ILE A CA 1
ATOM 714 C C . ILE A 1 92 ? 11.798 -11.520 -21.728 1.00 40.16 125 ILE A C 1
ATOM 715 O O . ILE A 1 92 ? 12.730 -11.466 -22.535 1.00 37.24 125 ILE A O 1
ATOM 720 N N . GLY A 1 93 ? 11.859 -11.013 -20.491 1.00 32.96 126 GLY A N 1
ATOM 721 C CA . GLY A 1 93 ? 13.036 -10.360 -19.955 1.00 33.80 126 GLY A CA 1
ATOM 722 C C . GLY A 1 93 ? 13.454 -10.907 -18.604 1.00 33.42 126 GLY A C 1
ATOM 723 O O . GLY A 1 93 ? 12.629 -11.069 -17.709 1.00 35.68 126 GLY A O 1
ATOM 724 N N . HIS A 1 94 ? 14.753 -11.192 -18.469 1.00 37.49 127 HIS A N 1
ATOM 725 C CA . HIS A 1 94 ? 15.371 -11.512 -17.191 1.00 34.78 127 HIS A CA 1
ATOM 726 C C . HIS A 1 94 ? 15.322 -10.260 -16.315 1.00 34.47 127 HIS A C 1
ATOM 727 O O . HIS A 1 94 ? 15.518 -9.149 -16.807 1.00 34.54 127 HIS A O 1
ATOM 734 N N . ILE A 1 95 ? 15.038 -10.444 -15.022 1.00 35.27 128 ILE A N 1
ATOM 735 C CA . ILE A 1 95 ? 14.985 -9.339 -14.070 1.00 37.04 128 ILE A CA 1
ATOM 736 C C . ILE A 1 95 ? 16.400 -9.011 -13.592 1.00 33.12 128 ILE A C 1
ATOM 737 O O . ILE A 1 95 ? 17.010 -9.812 -12.884 1.00 32.99 128 ILE A O 1
ATOM 742 N N . PRO A 1 96 ? 16.967 -7.836 -13.960 1.00 37.18 129 PRO A N 1
ATOM 743 C CA . PRO A 1 96 ? 18.307 -7.453 -13.515 1.00 35.79 129 PRO A CA 1
ATOM 744 C C . PRO A 1 96 ? 18.370 -7.368 -11.983 1.00 35.96 129 PRO A C 1
ATOM 745 O O . PRO A 1 96 ? 17.450 -6.827 -11.396 1.00 35.33 129 PRO A O 1
ATOM 749 N N . GLY A 1 97 ? 19.433 -7.917 -11.385 1.00 34.04 130 GLY A N 1
ATOM 750 C CA . GLY A 1 97 ? 19.571 -8.012 -9.941 1.00 34.75 130 GLY A CA 1
ATOM 751 C C . GLY A 1 97 ? 19.253 -9.397 -9.403 1.00 31.22 130 GLY A C 1
ATOM 752 O O . GLY A 1 97 ? 19.646 -9.728 -8.287 1.00 33.94 130 GLY A O 1
ATOM 753 N N . SER A 1 98 ? 18.513 -10.196 -10.184 1.00 31.35 131 SER A N 1
ATOM 754 C CA . SER A 1 98 ? 18.365 -11.622 -9.914 1.00 33.10 131 SER A CA 1
ATOM 755 C C . SER A 1 98 ? 19.527 -12.349 -10.596 1.00 32.98 131 SER A C 1
ATOM 756 O O . SER A 1 98 ? 20.175 -11.796 -11.498 1.00 31.45 131 SER A O 1
ATOM 759 N N . SER A 1 99 ? 19.781 -13.587 -10.158 1.00 30.49 132 SER A N 1
ATOM 760 C CA . SER A 1 99 ? 20.844 -14.422 -10.708 1.00 29.79 132 SER A CA 1
ATOM 761 C C . SER A 1 99 ? 20.640 -14.581 -12.210 1.00 33.71 132 SER A C 1
ATOM 762 O O . SER A 1 99 ? 19.506 -14.713 -12.676 1.00 29.85 132 SER A O 1
ATOM 765 N N . LEU A 1 100 ? 21.738 -14.562 -12.971 1.00 35.75 133 LEU A N 1
ATOM 766 C CA . LEU A 1 100 ? 21.673 -14.889 -14.395 1.00 32.59 133 LEU A CA 1
ATOM 767 C C . LEU A 1 100 ? 21.261 -16.354 -14.528 1.00 33.81 133 LEU A C 1
ATOM 768 O O . LEU A 1 100 ? 21.577 -17.167 -13.661 1.00 32.83 133 LEU A O 1
ATOM 773 N N . PRO A 1 101 ? 20.515 -16.732 -15.592 1.00 32.96 134 PRO A N 1
ATOM 774 C CA . PRO A 1 101 ? 19.942 -18.074 -15.696 1.00 33.00 134 PRO A CA 1
ATOM 775 C C . PRO A 1 101 ? 20.954 -19.131 -16.170 1.00 42.59 134 PRO A C 1
ATOM 776 O O . PRO A 1 101 ? 20.794 -19.664 -17.260 1.00 39.44 134 PRO A O 1
ATOM 780 N N . VAL A 1 102 ? 21.965 -19.400 -15.336 1.00 34.33 135 VAL A N 1
ATOM 781 C CA . VAL A 1 102 ? 22.979 -20.425 -15.572 1.00 35.32 135 VAL A CA 1
ATOM 782 C C . VAL A 1 102 ? 23.026 -21.458 -14.441 1.00 36.69 135 VAL A C 1
ATOM 783 O O . VAL A 1 102 ? 23.849 -22.365 -14.468 1.00 41.92 135 VAL A O 1
ATOM 787 N N . GLY A 1 103 ? 22.131 -21.310 -13.455 1.00 33.68 136 GLY A N 1
ATOM 788 C CA . GLY A 1 103 ? 22.021 -22.228 -12.339 1.00 40.23 136 GLY A CA 1
ATOM 789 C C . GLY A 1 103 ? 23.223 -22.229 -11.413 1.00 36.34 136 GLY A C 1
ATOM 790 O O . GLY A 1 103 ? 24.097 -21.363 -11.510 1.00 38.95 136 GLY A O 1
ATOM 791 N N . GLY A 1 104 ? 23.251 -23.221 -10.516 1.00 37.72 137 GLY A N 1
ATOM 792 C CA . GLY A 1 104 ? 24.25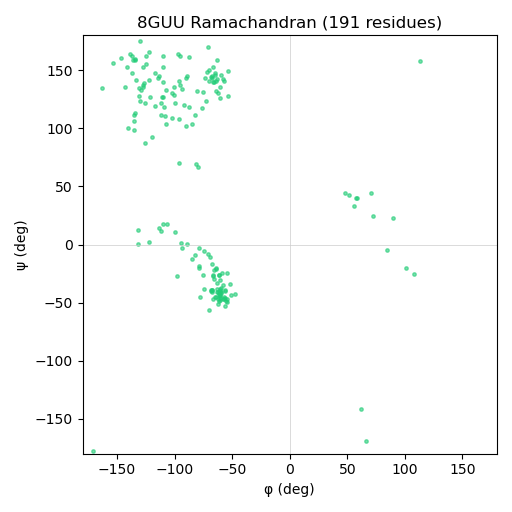6 -23.359 -9.478 1.00 35.78 137 GLY A CA 1
ATOM 793 C C . GLY A 1 104 ? 23.631 -23.165 -8.108 1.00 44.80 137 GLY A C 1
ATOM 794 O O . GLY A 1 104 ? 22.570 -22.555 -7.981 1.00 41.15 137 GLY A O 1
ATOM 795 N N . GLN A 1 105 ? 24.295 -23.694 -7.077 1.00 44.75 138 GLN A N 1
ATOM 796 C CA . GLN A 1 105 ? 23.859 -23.515 -5.701 1.00 53.68 138 GLN A CA 1
ATOM 797 C C . GLN A 1 105 ? 23.947 -22.029 -5.370 1.00 46.91 138 GLN A C 1
ATOM 798 O O . GLN A 1 105 ? 24.885 -21.356 -5.783 1.00 41.88 138 GLN A O 1
ATOM 804 N N . GLY A 1 106 ? 22.957 -21.523 -4.629 1.00 49.04 139 GLY A N 1
ATOM 805 C CA . GLY A 1 106 ? 22.896 -20.116 -4.280 1.00 42.12 139 GLY A CA 1
ATOM 806 C C . GLY A 1 106 ? 22.579 -19.226 -5.469 1.00 40.47 139 GLY A C 1
ATOM 807 O O . GLY A 1 106 ? 23.210 -18.186 -5.656 1.00 33.54 139 GLY A O 1
ATOM 808 N N . THR A 1 107 ? 21.594 -19.644 -6.274 1.00 35.93 140 THR A N 1
ATOM 809 C CA . THR A 1 107 ? 21.075 -18.838 -7.371 1.00 39.93 140 THR A CA 1
ATOM 810 C C . THR A 1 107 ? 19.553 -18.844 -7.367 1.00 41.28 140 THR A C 1
ATOM 811 O O . THR A 1 107 ? 18.926 -19.863 -7.071 1.00 42.41 140 THR A O 1
ATOM 815 N N . HIS A 1 108 ? 18.972 -17.682 -7.680 1.00 39.19 141 HIS A N 1
ATOM 816 C CA . HIS A 1 108 ? 17.551 -17.545 -7.953 1.00 31.47 141 HIS A CA 1
ATOM 817 C C . HIS A 1 108 ? 17.403 -16.567 -9.099 1.00 31.10 141 HIS A C 1
ATOM 818 O O . HIS A 1 108 ? 17.496 -15.350 -8.904 1.00 36.10 141 HIS A O 1
ATOM 825 N N . SER A 1 109 ? 17.203 -17.114 -10.302 1.00 30.58 142 SER A N 1
ATOM 826 C CA . SER A 1 109 ? 16.980 -16.324 -11.497 1.00 37.59 142 SER A CA 1
ATOM 827 C C . SER A 1 109 ? 15.483 -16.064 -11.638 1.00 34.95 142 SER A C 1
ATOM 828 O O .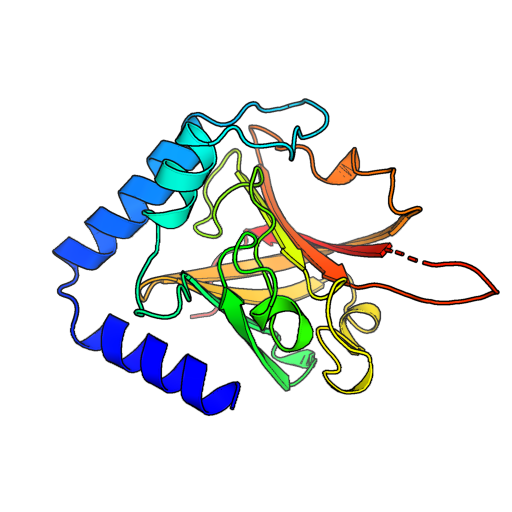 SER A 1 109 ? 14.663 -16.908 -11.277 1.00 31.06 142 SER A O 1
ATOM 831 N N . VAL A 1 110 ? 15.142 -14.878 -12.150 1.00 28.74 143 VAL A N 1
ATOM 832 C CA . VAL A 1 110 ? 13.763 -14.461 -12.353 1.00 27.36 143 VAL A CA 1
ATOM 833 C C . VAL A 1 110 ? 13.624 -13.949 -13.779 1.00 32.75 143 VAL A C 1
ATOM 834 O O . VAL A 1 110 ? 14.366 -13.056 -14.198 1.00 31.48 143 VAL A O 1
ATOM 838 N N . ILE A 1 111 ? 12.690 -14.551 -14.523 1.00 32.76 144 ILE A N 1
ATOM 839 C CA . ILE A 1 111 ? 12.401 -14.178 -15.901 1.00 36.88 144 ILE A CA 1
ATOM 840 C C . ILE A 1 111 ? 10.899 -13.928 -16.018 1.00 32.91 144 ILE A C 1
ATOM 841 O O . ILE A 1 111 ? 10.086 -14.703 -15.498 1.00 34.45 144 ILE A O 1
ATOM 846 N N . SER A 1 112 ? 10.542 -12.833 -16.697 1.00 34.26 145 SER A N 1
ATOM 847 C CA . SER A 1 112 ? 9.198 -12.279 -16.635 1.00 38.20 145 SER A CA 1
ATOM 848 C C . SER A 1 112 ? 8.662 -11.848 -17.976 1.00 32.79 145 SER A C 1
ATOM 849 O O . SER A 1 112 ? 9.414 -11.387 -18.831 1.00 32.79 145 SER A O 1
ATOM 852 N N . GLY A 1 113 ? 7.340 -11.982 -18.132 1.00 35.02 146 GLY A N 1
ATOM 853 C CA . GLY A 1 113 ? 6.588 -11.369 -19.208 1.00 34.33 146 GLY A CA 1
ATOM 854 C C . GLY A 1 113 ? 5.610 -10.308 -18.715 1.00 34.26 146 GLY A C 1
ATOM 855 O O . GLY A 1 113 ? 4.739 -9.887 -19.464 1.00 37.36 146 GLY A O 1
ATOM 856 N N . HIS A 1 114 ? 5.764 -9.861 -17.461 1.00 33.51 147 HIS A N 1
ATOM 857 C CA . HIS A 1 114 ? 4.807 -8.930 -16.846 1.00 38.49 147 HIS A CA 1
ATOM 858 C C . HIS A 1 114 ? 4.690 -7.570 -17.556 1.00 40.97 147 HIS A C 1
ATOM 859 O O . HIS A 1 114 ? 3.643 -6.931 -17.482 1.00 44.96 147 HIS A O 1
ATOM 866 N N . ARG A 1 115 ? 5.751 -7.149 -18.257 1.00 42.63 148 ARG A N 1
ATOM 867 C CA . ARG A 1 115 ? 5.796 -5.864 -19.012 1.00 42.98 148 ARG A CA 1
ATOM 868 C C . ARG A 1 115 ? 5.288 -6.063 -20.447 1.00 50.53 148 ARG A C 1
ATOM 869 O O . ARG A 1 115 ? 5.256 -5.066 -21.195 1.00 52.78 148 ARG A O 1
ATOM 877 N N . GLY A 1 116 ? 4.892 -7.288 -20.815 1.00 52.26 149 GLY A N 1
ATOM 878 C CA . GLY A 1 116 ? 4.429 -7.591 -22.158 1.00 50.63 149 GLY A CA 1
ATOM 879 C C . GLY A 1 116 ? 3.062 -7.013 -22.480 1.00 50.85 149 GLY A C 1
ATOM 880 O O . GLY A 1 116 ? 2.213 -6.874 -21.604 1.00 46.25 149 GLY A O 1
ATOM 881 N N . LEU A 1 117 ? 2.853 -6.675 -23.757 1.00 50.42 150 LEU A N 1
ATOM 882 C CA . LEU A 1 117 ? 1.550 -6.259 -24.251 1.00 53.45 150 LEU A CA 1
ATOM 883 C C . LEU A 1 117 ? 0.604 -7.456 -24.204 1.00 63.48 150 LEU A C 1
ATOM 884 O O . LEU A 1 117 ? 1.030 -8.585 -24.439 1.00 52.20 150 LEU A O 1
ATOM 889 N N . PRO A 1 118 ? -0.694 -7.252 -23.876 1.00 77.25 151 PRO A N 1
ATOM 890 C CA . PRO A 1 118 ? -1.680 -8.336 -23.874 1.00 70.71 151 PRO A CA 1
ATOM 891 C C . PRO A 1 118 ? -1.664 -9.213 -25.135 1.00 69.27 151 PRO A C 1
ATOM 892 O O . PRO A 1 118 ? -1.747 -10.421 -25.002 1.00 77.06 151 PRO A O 1
ATOM 896 N N . SER A 1 119 ? -1.549 -8.587 -26.311 1.00 64.40 152 SER A N 1
ATOM 897 C CA . SER A 1 119 ? -1.509 -9.287 -27.593 1.00 68.29 152 SER A CA 1
ATOM 898 C C . SER A 1 119 ? -0.291 -10.207 -27.767 1.00 67.99 152 SER A C 1
ATOM 899 O O . SER A 1 119 ? -0.315 -11.113 -28.601 1.00 88.91 152 SER A O 1
ATOM 902 N N . ALA A 1 120 ? 0.768 -9.959 -26.984 1.00 69.88 153 ALA A N 1
ATOM 903 C CA . ALA A 1 120 ? 1.997 -10.757 -27.015 1.00 61.11 153 ALA A CA 1
ATOM 904 C C . ALA A 1 120 ? 1.865 -12.123 -26.320 1.00 56.37 153 ALA A C 1
ATOM 905 O O . ALA A 1 120 ? 2.595 -13.057 -26.650 1.00 67.20 153 ALA A O 1
ATOM 907 N N . LYS A 1 121 ? 0.948 -12.217 -25.349 1.00 66.30 154 LYS A N 1
ATOM 908 C CA . LYS A 1 121 ? 0.597 -13.475 -24.686 1.00 75.10 154 LYS A CA 1
ATOM 909 C C . LYS A 1 121 ? 1.800 -14.142 -24.015 1.00 64.22 154 LYS A C 1
ATOM 910 O O . LYS A 1 121 ? 1.941 -15.362 -24.066 1.00 75.13 154 LYS A O 1
ATOM 916 N N . LEU A 1 122 ? 2.659 -13.332 -23.386 1.00 70.09 155 LEU A N 1
ATOM 917 C CA . LEU A 1 122 ? 3.894 -13.817 -22.772 1.00 61.94 155 LEU A CA 1
ATOM 918 C C . LEU A 1 122 ? 3.608 -14.526 -21.451 1.00 62.11 155 LEU A C 1
ATOM 919 O O . LEU A 1 122 ? 3.119 -13.905 -20.501 1.00 56.41 155 LEU A O 1
ATOM 924 N N . PHE A 1 123 ? 3.936 -15.824 -21.400 1.00 45.50 156 PHE A N 1
ATOM 925 C CA . PHE A 1 123 ? 3.666 -16.688 -20.248 1.00 45.86 156 PHE A CA 1
ATOM 926 C C . PHE A 1 123 ? 2.181 -16.700 -19.872 1.00 42.41 156 PHE A C 1
ATOM 927 O O . PHE A 1 123 ? 1.831 -16.837 -18.701 1.00 44.09 156 PHE A O 1
ATOM 935 N N . THR A 1 124 ? 1.312 -16.578 -20.882 1.00 50.73 157 THR A N 1
ATOM 936 C CA . THR A 1 124 ? -0.132 -16.493 -20.678 1.00 58.80 157 THR A CA 1
ATOM 937 C C . THR A 1 124 ? -0.726 -17.738 -19.994 1.00 60.41 157 THR A C 1
ATOM 938 O O . THR A 1 124 ? -1.756 -17.643 -19.326 1.00 62.68 157 THR A O 1
ATOM 942 N N . ASP A 1 125 ? -0.060 -18.889 -20.156 1.00 59.22 158 ASP A N 1
ATOM 943 C CA . ASP A 1 125 ? -0.549 -20.174 -19.661 1.00 56.45 158 ASP A CA 1
ATOM 944 C C . ASP A 1 125 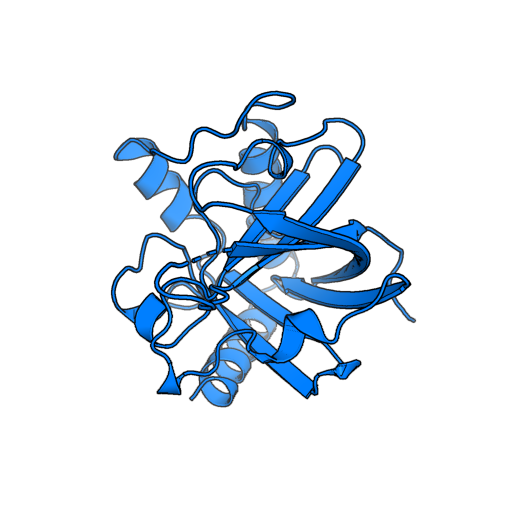? 0.253 -20.796 -18.508 1.00 48.87 158 ASP A C 1
ATOM 945 O O . ASP A 1 125 ? 0.023 -21.952 -18.164 1.00 56.42 158 ASP A O 1
ATOM 950 N N . ILE A 1 126 ? 1.163 -20.032 -17.891 1.00 45.77 159 ILE A N 1
ATOM 951 C CA . ILE A 1 126 ? 1.963 -20.560 -16.778 1.00 48.86 159 ILE A CA 1
ATOM 952 C C . ILE A 1 126 ? 1.130 -20.859 -15.522 1.00 41.15 159 ILE A C 1
ATOM 953 O O . ILE A 1 126 ? 1.577 -21.588 -14.640 1.00 55.56 159 ILE A O 1
ATOM 958 N N . ASP A 1 127 ? -0.085 -20.304 -15.464 1.00 45.57 160 ASP A N 1
ATOM 959 C CA . ASP A 1 127 ? -1.084 -20.669 -14.458 1.00 57.63 160 ASP A CA 1
ATOM 960 C C . ASP A 1 127 ? -1.558 -22.130 -14.569 1.00 54.35 160 ASP A C 1
ATOM 961 O O . ASP A 1 127 ? -2.087 -22.681 -13.605 1.00 60.45 160 ASP A O 1
ATOM 966 N N . LYS A 1 128 ? -1.362 -22.743 -15.744 1.00 49.71 161 LYS A N 1
ATOM 967 C CA . LYS A 1 128 ? -1.689 -24.153 -15.975 1.00 58.05 161 LYS A CA 1
ATOM 968 C C . LYS A 1 128 ? -0.609 -25.131 -15.492 1.00 63.09 161 LYS A C 1
ATOM 969 O O . LYS A 1 128 ? -0.832 -26.340 -15.494 1.00 59.84 161 LYS A O 1
ATOM 975 N N . LEU A 1 129 ? 0.557 -24.607 -15.093 1.00 52.80 162 LEU A N 1
ATOM 976 C CA . LEU A 1 129 ? 1.640 -25.428 -14.559 1.00 61.44 162 LEU A CA 1
ATOM 977 C C . LEU A 1 129 ? 1.319 -25.859 -13.133 1.00 61.00 162 LEU A C 1
ATOM 978 O O . LEU A 1 129 ? 0.924 -25.032 -12.310 1.00 59.85 162 LEU A O 1
ATOM 983 N N . LYS A 1 130 ? 1.481 -27.161 -12.864 1.00 66.90 163 LYS A N 1
ATOM 984 C CA . LYS A 1 130 ? 1.325 -27.746 -11.534 1.00 74.17 163 LYS A CA 1
ATOM 985 C C . LYS A 1 130 ? 2.674 -28.191 -10.995 1.00 63.40 163 LYS A C 1
ATOM 986 O O . LYS A 1 130 ? 3.629 -28.367 -11.753 1.00 63.16 163 LYS A O 1
ATOM 992 N N . ASN A 1 131 ? 2.731 -28.394 -9.675 1.00 64.26 164 ASN A N 1
ATOM 993 C CA . ASN A 1 131 ? 3.892 -28.965 -9.009 1.00 69.16 164 ASN A CA 1
ATOM 994 C C . ASN A 1 131 ? 4.264 -30.289 -9.670 1.00 61.41 164 ASN A C 1
ATOM 995 O O . ASN A 1 131 ? 3.412 -31.152 -9.845 1.00 66.01 164 ASN A O 1
ATOM 1000 N N . GLY A 1 132 ? 5.536 -30.424 -10.061 1.00 63.44 165 GLY A N 1
ATOM 1001 C CA . GLY A 1 132 ? 6.032 -31.608 -10.743 1.00 58.00 165 GLY A CA 1
ATOM 1002 C C . GLY A 1 132 ? 6.334 -31.382 -12.215 1.00 58.80 165 GLY A C 1
ATOM 1003 O O . GLY A 1 132 ? 7.157 -32.092 -12.787 1.00 67.58 165 GLY A O 1
ATOM 1004 N N . ASP A 1 133 ? 5.665 -30.398 -12.829 1.00 59.09 166 ASP A N 1
ATOM 1005 C CA . ASP A 1 133 ? 5.906 -30.036 -14.227 1.00 60.02 166 ASP A CA 1
ATOM 1006 C C . ASP A 1 133 ? 7.302 -29.444 -14.375 1.00 60.70 166 ASP A C 1
ATOM 1007 O O . ASP A 1 133 ? 7.843 -28.871 -13.431 1.00 53.15 166 ASP A O 1
ATOM 1012 N N . ARG A 1 134 ? 7.880 -29.592 -15.571 1.00 61.17 167 ARG A N 1
ATOM 1013 C CA . ARG A 1 134 ? 9.289 -29.216 -15.869 1.00 62.18 167 ARG A CA 1
ATOM 1014 C C . ARG A 1 134 ? 9.341 -28.053 -16.866 1.00 53.30 167 ARG A C 1
ATOM 1015 O O . ARG A 1 134 ? 8.483 -27.995 -17.767 1.00 61.54 167 ARG A O 1
ATOM 1023 N N . PHE A 1 135 ? 10.335 -27.174 -16.708 1.00 48.37 168 PHE A N 1
ATOM 1024 C CA . PHE A 1 135 ? 10.765 -26.279 -17.771 1.00 48.55 168 PHE A CA 1
ATOM 1025 C C . PHE A 1 135 ? 12.289 -26.259 -17.816 1.00 48.31 168 PHE A C 1
ATOM 1026 O O . PHE A 1 135 ? 12.951 -26.616 -16.840 1.00 47.00 168 PHE A O 1
ATOM 1034 N N . MET A 1 136 ? 12.832 -25.865 -18.972 1.00 44.84 169 MET A N 1
ATOM 1035 C CA . MET A 1 136 ? 14.262 -25.926 -19.238 1.00 49.58 169 MET A CA 1
ATOM 1036 C C . MET A 1 136 ? 14.776 -24.579 -19.723 1.00 47.34 169 MET A C 1
ATOM 1037 O O . MET A 1 136 ? 14.135 -23.921 -20.539 1.00 48.15 169 MET A O 1
ATOM 1042 N N . ILE A 1 137 ? 15.938 -24.175 -19.197 1.00 43.80 170 ILE A N 1
ATOM 1043 C CA . ILE A 1 137 ? 16.674 -23.027 -19.689 1.00 38.99 170 ILE A CA 1
ATOM 1044 C C . ILE A 1 137 ? 17.787 -23.570 -20.577 1.00 46.21 170 ILE A C 1
ATOM 1045 O O . ILE A 1 137 ? 18.522 -24.469 -20.170 1.00 44.79 170 ILE A O 1
ATOM 1050 N N . HIS A 1 138 ? 17.876 -23.033 -21.799 1.00 45.09 171 HIS A N 1
ATOM 1051 C CA . HIS A 1 138 ? 18.938 -23.348 -22.747 1.00 50.51 171 HIS A CA 1
ATOM 1052 C C . HIS A 1 138 ? 19.853 -22.134 -22.848 1.00 53.50 171 HIS A C 1
ATOM 1053 O O . HIS A 1 138 ? 19.455 -21.093 -23.370 1.00 42.92 171 HIS A O 1
ATOM 1060 N N . VAL A 1 139 ? 21.078 -22.277 -22.326 1.00 43.82 172 VAL A N 1
ATOM 1061 C CA . VAL A 1 139 ? 22.032 -21.179 -22.228 1.00 38.62 172 VAL A CA 1
ATOM 1062 C C . VAL A 1 139 ? 23.421 -21.629 -22.699 1.00 43.20 172 VAL A C 1
ATOM 1063 O O . VAL A 1 139 ? 24.060 -22.485 -22.080 1.00 40.72 172 VAL A O 1
ATOM 1067 N N . LEU A 1 140 ? 23.865 -21.051 -23.820 1.00 42.45 173 LEU A N 1
ATOM 1068 C CA . LEU A 1 140 ? 25.177 -21.313 -24.408 1.00 45.09 173 LEU A CA 1
ATOM 1069 C C . LEU A 1 140 ? 25.451 -22.806 -24.591 1.00 45.74 173 LEU A C 1
ATOM 1070 O O . LEU A 1 140 ? 26.548 -23.284 -24.301 1.00 50.74 173 LEU A O 1
ATOM 1075 N N . GLY A 1 141 ? 24.433 -23.534 -25.067 1.00 45.20 174 GLY A N 1
ATOM 1076 C CA . GLY A 1 141 ? 24.528 -24.955 -25.353 1.00 42.78 174 GLY A CA 1
ATOM 1077 C C . GLY A 1 141 ? 24.297 -25.900 -24.183 1.00 39.13 174 GLY A C 1
ATOM 1078 O O . GLY A 1 141 ? 24.288 -27.111 -24.377 1.00 46.32 174 GLY A O 1
ATOM 1079 N N . LYS A 1 142 ? 24.117 -25.347 -22.978 1.00 40.49 175 LYS A N 1
ATOM 1080 C CA . LYS A 1 142 ? 23.860 -26.126 -21.766 1.00 41.17 175 LYS A CA 1
ATOM 1081 C C . LYS A 1 142 ? 22.372 -26.088 -21.469 1.00 48.79 175 LYS A C 1
ATOM 1082 O O . LYS A 1 142 ? 21.748 -25.027 -21.547 1.00 48.07 175 LYS A O 1
ATOM 1088 N N . THR A 1 143 ? 21.807 -27.251 -21.130 1.00 42.34 176 THR A N 1
ATOM 1089 C CA . THR A 1 143 ? 20.407 -27.360 -20.748 1.00 47.42 176 THR A CA 1
ATOM 1090 C C . THR A 1 143 ? 20.322 -27.481 -19.237 1.00 48.85 176 THR A C 1
ATOM 1091 O O . THR A 1 143 ? 21.029 -28.288 -18.632 1.00 45.80 176 THR A O 1
ATOM 1095 N N . ILE A 1 144 ? 19.458 -26.654 -18.641 1.00 46.53 177 ILE A N 1
ATOM 1096 C CA . ILE A 1 144 ? 19.261 -26.584 -17.200 1.00 44.66 177 ILE A CA 1
ATOM 1097 C C . ILE A 1 144 ? 17.774 -26.791 -16.941 1.00 53.36 177 ILE A C 1
ATOM 1098 O O . ILE A 1 144 ? 16.947 -26.037 -17.449 1.00 48.25 177 ILE A O 1
ATOM 1103 N N . THR A 1 145 ? 17.446 -27.819 -16.149 1.00 49.99 178 THR A N 1
ATOM 1104 C CA . THR A 1 145 ? 16.070 -28.253 -15.944 1.00 55.19 178 THR A CA 1
ATOM 1105 C C . THR A 1 145 ? 15.567 -27.886 -14.557 1.00 50.40 178 THR A C 1
ATOM 1106 O O . THR A 1 145 ? 16.250 -28.120 -13.560 1.00 46.85 178 THR A O 1
ATOM 1110 N N . TYR A 1 146 ? 14.354 -27.322 -14.513 1.00 47.73 179 TYR A N 1
ATOM 1111 C CA . TYR A 1 146 ? 13.650 -26.880 -13.281 1.00 46.91 179 TYR A CA 1
ATOM 1112 C C . TYR A 1 146 ? 12.306 -27.607 -13.184 1.00 47.20 179 TYR A C 1
ATOM 1113 O O . TYR A 1 146 ? 11.660 -27.823 -14.227 1.00 51.63 179 TYR A O 1
ATOM 1122 N N . GLN A 1 147 ? 11.927 -27.991 -11.961 1.00 43.39 180 GLN A N 1
ATOM 1123 C CA . GLN A 1 147 ? 10.667 -28.652 -11.672 1.00 54.50 180 GLN A CA 1
ATOM 1124 C C . GLN A 1 147 ? 9.853 -27.747 -10.755 1.00 49.79 180 GLN A C 1
ATOM 1125 O O . GLN A 1 147 ? 10.290 -27.434 -9.646 1.00 47.71 180 GLN A O 1
ATOM 1131 N N . VAL A 1 148 ? 8.668 -27.334 -11.219 1.00 54.61 181 VAL A N 1
ATOM 1132 C CA . VAL A 1 148 ? 7.856 -26.364 -10.478 1.00 54.70 181 VAL A CA 1
ATOM 1133 C C . VAL A 1 148 ? 7.420 -26.963 -9.140 1.00 47.13 181 VAL A C 1
ATOM 1134 O O . VAL A 1 148 ? 6.975 -28.106 -9.081 1.00 52.80 181 VAL A O 1
ATOM 1138 N N . ASP A 1 149 ? 7.603 -26.179 -8.071 1.00 56.49 182 ASP A N 1
ATOM 1139 C CA . ASP A 1 149 ? 7.304 -26.580 -6.699 1.00 51.95 182 ASP A CA 1
ATOM 1140 C C . ASP A 1 149 ? 6.487 -25.544 -5.908 1.00 51.88 182 ASP A C 1
ATOM 1141 O O . ASP A 1 149 ? 6.190 -25.760 -4.735 1.00 58.38 182 ASP A O 1
ATOM 1146 N N . GLN A 1 150 ? 6.137 -24.424 -6.553 1.00 54.04 183 GLN A N 1
ATOM 1147 C CA . GLN A 1 150 ? 5.460 -23.312 -5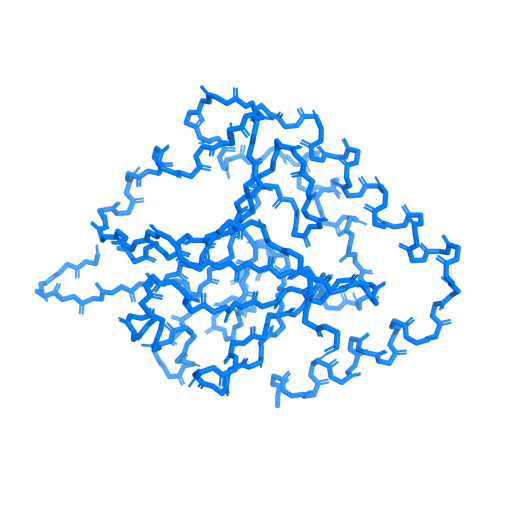.891 1.00 48.61 183 GLN A CA 1
ATOM 1148 C C . GLN A 1 150 ? 4.829 -22.368 -6.911 1.00 49.88 183 GLN A C 1
ATOM 1149 O O . GLN A 1 150 ? 5.462 -22.000 -7.902 1.00 44.92 183 GLN A O 1
ATOM 1155 N N . THR A 1 151 ? 3.579 -21.977 -6.646 1.00 43.64 184 THR A N 1
ATOM 1156 C CA . THR A 1 151 ? 2.831 -21.042 -7.474 1.00 49.49 184 THR A CA 1
ATOM 1157 C C . THR A 1 151 ? 2.139 -20.034 -6.564 1.00 45.16 184 THR A C 1
ATOM 1158 O O . THR A 1 151 ? 1.173 -20.367 -5.889 1.00 47.21 184 THR A O 1
ATOM 1162 N N . LEU A 1 152 ? 2.661 -18.804 -6.546 1.00 44.71 185 LEU A N 1
ATOM 1163 C CA . LEU A 1 152 ? 2.151 -17.741 -5.698 1.00 40.13 185 LEU A CA 1
ATOM 1164 C C . LEU A 1 152 ? 1.560 -16.629 -6.541 1.00 39.83 185 LEU A C 1
ATOM 1165 O O . LEU A 1 152 ? 2.087 -16.301 -7.604 1.00 40.49 185 LEU A O 1
ATOM 1170 N N . THR A 1 153 ? 0.466 -16.045 -6.045 1.00 38.47 186 THR A N 1
ATOM 1171 C CA . THR A 1 153 ? -0.096 -14.824 -6.592 1.00 41.63 186 THR A CA 1
ATOM 1172 C C . THR A 1 153 ? 0.113 -13.738 -5.546 1.00 39.59 186 THR A C 1
ATOM 1173 O O . THR A 1 153 ? -0.321 -13.881 -4.402 1.00 38.00 186 THR A O 1
ATOM 1177 N N . VAL A 1 154 ? 0.810 -12.666 -5.936 1.00 35.71 187 VAL A N 1
ATOM 1178 C CA . VAL A 1 154 ? 1.192 -11.606 -5.008 1.00 42.21 187 VAL A CA 1
ATOM 1179 C C . VAL A 1 154 ? 0.922 -10.231 -5.574 1.00 41.96 187 VAL A C 1
ATOM 1180 O O . VAL A 1 154 ? 0.794 -10.064 -6.785 1.00 36.64 187 VAL A O 1
ATOM 1184 N N . GLU A 1 155 ? 0.840 -9.247 -4.672 1.00 41.68 188 GLU A N 1
ATOM 1185 C CA . GLU A 1 155 ? 0.834 -7.840 -5.037 1.00 47.00 188 GLU A CA 1
ATOM 1186 C C . GLU A 1 155 ? 2.216 -7.512 -5.603 1.00 40.84 188 GLU A C 1
ATOM 1187 O O . GLU A 1 155 ? 3.212 -8.078 -5.154 1.00 41.49 188 GLU A O 1
ATOM 1193 N N . PRO A 1 156 ? 2.325 -6.618 -6.615 1.00 38.59 189 PRO A N 1
ATOM 1194 C CA . PRO A 1 156 ? 3.607 -6.344 -7.275 1.00 42.94 189 PRO A CA 1
ATOM 1195 C C . PRO A 1 156 ? 4.767 -5.923 -6.353 1.00 41.94 189 PRO A C 1
ATOM 1196 O O . PRO A 1 156 ? 5.904 -6.118 -6.740 1.00 45.44 189 PRO A O 1
ATOM 1200 N N . GLU A 1 157 ? 4.464 -5.365 -5.177 1.00 41.07 190 GLU A N 1
ATOM 1201 C CA . GLU A 1 157 ? 5.489 -4.928 -4.215 1.00 47.43 190 GLU A CA 1
ATOM 1202 C C . GLU A 1 157 ? 6.179 -6.074 -3.450 1.00 45.94 190 GLU A C 1
ATOM 1203 O O . GLU A 1 157 ? 7.315 -5.914 -2.995 1.00 46.56 190 GLU A O 1
ATOM 1209 N N A ASP A 1 158 ? 5.469 -7.201 -3.283 0.50 42.46 191 ASP A N 1
ATOM 1210 N N B ASP A 1 158 ? 5.489 -7.213 -3.328 0.50 41.35 191 ASP A N 1
ATOM 1211 C CA A ASP A 1 158 ? 5.940 -8.337 -2.479 0.50 40.06 191 ASP A CA 1
ATOM 1212 C CA B ASP A 1 158 ? 5.926 -8.323 -2.488 0.50 40.63 191 ASP A CA 1
ATOM 1213 C C A ASP A 1 158 ? 6.866 -9.244 -3.276 0.50 40.28 191 ASP A C 1
ATOM 1214 C C B ASP A 1 158 ? 6.863 -9.270 -3.240 0.50 39.49 191 ASP A C 1
ATOM 1215 O O A ASP A 1 158 ? 6.410 -10.148 -3.982 0.50 38.08 191 ASP A O 1
ATOM 1216 O O B ASP A 1 158 ? 6.411 -10.221 -3.884 0.50 35.74 191 ASP A O 1
ATOM 1225 N N . ILE A 1 159 ? 8.172 -8.993 -3.140 1.00 33.95 192 ILE A N 1
ATOM 1226 C CA . ILE A 1 159 ? 9.220 -9.738 -3.837 1.00 36.03 192 ILE A CA 1
ATOM 1227 C C . ILE A 1 159 ? 10.073 -10.585 -2.886 1.00 32.31 192 ILE A C 1
ATOM 1228 O O . ILE A 1 159 ? 11.119 -11.087 -3.278 1.00 32.37 192 ILE A O 1
ATOM 1233 N N . SER A 1 160 ? 9.617 -10.747 -1.637 1.00 30.59 193 SER A N 1
ATOM 1234 C CA . SER A 1 160 ? 10.394 -11.450 -0.618 1.00 36.39 193 SER A CA 1
ATOM 1235 C C . SER A 1 160 ? 10.686 -12.915 -0.988 1.00 39.54 193 SER A C 1
ATOM 1236 O O . SER A 1 160 ? 11.725 -13.454 -0.613 1.00 38.93 193 SER A O 1
ATOM 1239 N N . SER A 1 161 ? 9.773 -13.535 -1.745 1.00 36.34 194 SER A N 1
ATOM 1240 C CA . SER A 1 161 ? 9.928 -14.915 -2.207 1.00 41.16 194 SER A CA 1
ATOM 1241 C C . SER A 1 161 ? 10.944 -15.070 -3.344 1.00 46.67 194 SER A C 1
ATOM 1242 O O . SER A 1 161 ? 11.230 -16.189 -3.762 1.00 42.34 194 SER A O 1
ATOM 1245 N N . LEU A 1 162 ? 11.464 -13.948 -3.854 1.00 45.35 195 LEU A N 1
ATOM 1246 C CA . LEU A 1 162 ? 12.467 -13.953 -4.919 1.00 39.36 195 LEU A CA 1
ATOM 1247 C C . LEU A 1 162 ? 13.901 -13.877 -4.387 1.00 37.18 195 LEU A C 1
ATOM 1248 O O . LEU A 1 162 ? 14.853 -13.862 -5.166 1.00 37.30 195 LEU A O 1
ATOM 1253 N N . ALA A 1 163 ? 14.044 -13.848 -3.056 1.00 34.84 196 ALA A N 1
ATOM 1254 C CA . ALA A 1 163 ? 15.341 -13.851 -2.393 1.00 42.62 196 ALA A CA 1
ATOM 1255 C C . ALA A 1 163 ? 16.194 -15.023 -2.879 1.00 44.91 196 ALA A C 1
ATOM 1256 O O . ALA A 1 163 ? 15.665 -16.070 -3.258 1.00 39.93 196 ALA A O 1
ATOM 1258 N N . ILE A 1 164 ? 17.516 -14.827 -2.884 1.00 42.17 197 ILE A N 1
ATOM 1259 C CA . ILE A 1 164 ? 18.462 -15.875 -3.247 1.00 41.16 197 ILE A CA 1
ATOM 1260 C C . ILE A 1 164 ? 18.785 -16.667 -1.988 1.00 36.62 197 ILE A C 1
ATOM 1261 O O . ILE A 1 164 ? 19.305 -16.112 -1.018 1.00 44.48 197 ILE A O 1
ATOM 1266 N N . ASP A 1 165 ? 18.452 -17.962 -2.011 1.00 47.89 198 ASP A N 1
ATOM 1267 C CA . ASP A 1 165 ? 18.726 -18.888 -0.920 1.00 45.36 198 ASP A CA 1
ATOM 1268 C C . ASP A 1 165 ? 20.080 -19.547 -1.175 1.00 55.66 198 ASP A C 1
ATOM 1269 O O . ASP A 1 165 ? 20.250 -20.213 -2.193 1.00 44.99 198 ASP A O 1
ATOM 1274 N N . PRO A 1 166 ? 21.072 -19.401 -0.263 1.00 56.51 199 PRO A N 1
ATOM 1275 C CA . PRO A 1 166 ? 22.434 -19.882 -0.510 1.00 57.02 199 PRO A CA 1
ATOM 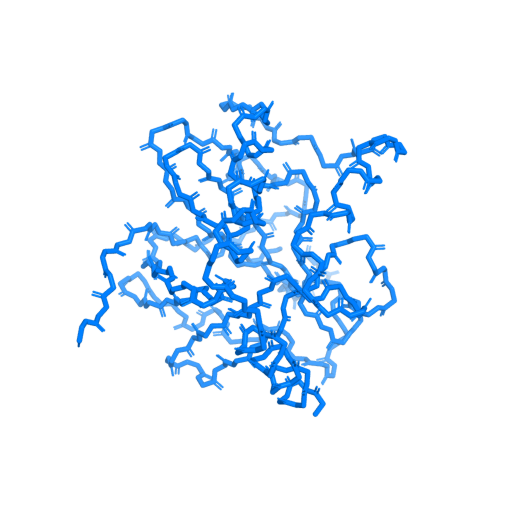1276 C C . PRO A 1 166 ? 22.560 -21.388 -0.798 1.00 56.50 199 PRO A C 1
ATOM 1277 O O . PRO A 1 166 ? 23.538 -21.771 -1.415 1.00 61.12 199 PRO A O 1
ATOM 1281 N N . ASP A 1 167 ? 21.595 -22.188 -0.332 1.00 51.55 200 ASP A N 1
ATOM 1282 C CA . ASP A 1 167 ? 21.622 -23.643 -0.451 1.00 60.21 200 ASP A CA 1
ATOM 1283 C C . ASP A 1 167 ? 20.640 -24.190 -1.493 1.00 53.95 200 ASP A C 1
ATOM 1284 O O . ASP A 1 167 ? 20.311 -25.374 -1.466 1.00 58.55 200 ASP A O 1
ATOM 1289 N N . GLN A 1 168 ? 20.165 -23.328 -2.401 1.00 49.26 201 GLN A N 1
ATOM 1290 C CA . GLN A 1 168 ? 19.175 -23.725 -3.399 1.00 43.43 201 GLN A CA 1
ATOM 1291 C C . GLN A 1 168 ? 19.469 -23.134 -4.768 1.00 39.48 201 GLN A C 1
ATOM 1292 O O . GLN A 1 168 ? 20.240 -22.178 -4.897 1.00 38.19 201 GLN A O 1
ATOM 1298 N N . ASP A 1 169 ? 18.820 -23.714 -5.783 1.00 41.48 202 ASP A N 1
ATOM 1299 C CA . ASP A 1 169 ? 18.962 -23.333 -7.183 1.00 36.63 202 ASP A CA 1
ATOM 1300 C C . ASP A 1 169 ? 17.550 -23.274 -7.746 1.00 34.92 202 ASP A C 1
ATOM 1301 O O . ASP A 1 169 ? 16.960 -24.304 -8.088 1.00 39.68 202 ASP A O 1
ATOM 1306 N N . TYR A 1 170 ? 17.008 -22.052 -7.809 1.00 34.28 203 TYR A N 1
ATOM 1307 C CA . TYR A 1 170 ? 15.603 -21.747 -8.184 1.00 33.57 203 TYR A CA 1
ATOM 1308 C C . TYR A 1 170 ? 15.567 -20.902 -9.459 1.00 35.63 203 TYR A C 1
ATOM 1309 O O . TYR A 1 170 ? 16.477 -20.079 -9.672 1.00 34.72 203 TYR A O 1
ATOM 1318 N N . CYS A 1 171 ? 14.519 -21.097 -10.261 1.00 32.99 204 CYS A N 1
ATOM 1319 C CA . CYS A 1 171 ? 14.150 -20.189 -11.325 1.00 37.31 204 CYS A CA 1
ATOM 1320 C C . CYS A 1 171 ? 12.652 -19.896 -11.188 1.00 41.80 204 CYS A C 1
ATOM 1321 O O . CYS A 1 171 ? 11.843 -20.821 -11.086 1.00 38.35 204 CYS A O 1
ATOM 1324 N N . THR A 1 172 ? 12.295 -18.605 -11.158 1.00 39.83 205 THR A N 1
ATOM 1325 C CA . THR A 1 172 ? 10.901 -18.169 -11.070 1.00 33.66 205 THR A CA 1
AT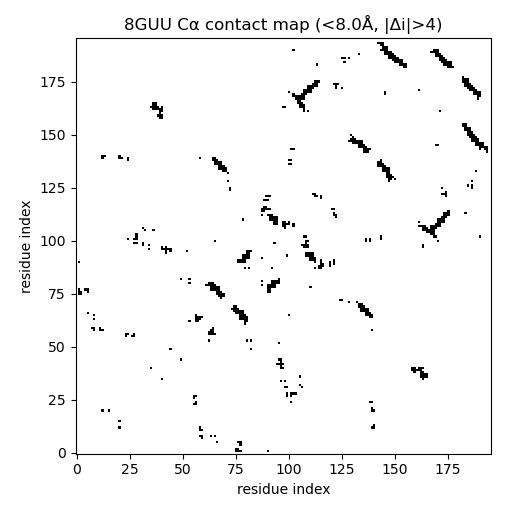OM 1326 C C . THR A 1 172 ? 10.469 -17.511 -12.381 1.00 34.21 205 THR A C 1
ATOM 1327 O O . THR A 1 172 ? 11.143 -16.615 -12.878 1.00 33.62 205 THR A O 1
ATOM 1331 N N . LEU A 1 173 ? 9.355 -18.003 -12.937 1.00 36.19 206 LEU A N 1
ATOM 1332 C CA . LEU A 1 173 ? 8.682 -17.423 -14.094 1.00 34.23 206 LEU A CA 1
ATOM 1333 C C . LEU A 1 173 ? 7.596 -16.481 -13.578 1.00 36.81 206 LEU A C 1
ATOM 1334 O O . LEU A 1 173 ? 6.843 -16.845 -12.678 1.00 38.33 206 LEU A O 1
ATOM 1339 N N . VAL A 1 174 ? 7.528 -15.273 -14.152 1.00 40.09 207 VAL A N 1
ATOM 1340 C CA . VAL A 1 174 ? 6.631 -14.213 -13.693 1.00 35.10 207 VAL A CA 1
ATOM 1341 C C . VAL A 1 174 ? 5.777 -13.690 -14.835 1.00 39.96 207 VAL A C 1
ATOM 1342 O O . VAL A 1 174 ? 6.263 -13.508 -15.950 1.00 37.84 207 VAL A O 1
ATOM 1346 N N . THR A 1 175 ? 4.496 -13.449 -14.543 1.00 38.56 208 THR A N 1
ATOM 1347 C CA . THR A 1 175 ? 3.603 -12.765 -15.465 1.00 36.85 208 THR A CA 1
ATOM 1348 C C . THR A 1 175 ? 2.592 -11.934 -14.686 1.00 35.46 208 THR A C 1
ATOM 1349 O O . THR A 1 175 ? 2.389 -12.148 -13.490 1.00 37.64 208 THR A O 1
ATOM 1353 N N . ALA A 1 176 ? 1.990 -10.959 -15.372 1.00 34.76 209 ALA A N 1
ATOM 1354 C CA . ALA A 1 176 ? 0.918 -10.153 -14.817 1.00 36.53 209 ALA A CA 1
ATOM 1355 C C . ALA A 1 176 ? -0.366 -10.954 -14.928 1.00 47.47 209 ALA A C 1
ATOM 1356 O O . ALA A 1 176 ? -0.656 -11.522 -15.984 1.00 46.08 209 ALA A O 1
ATOM 1358 N N . THR A 1 177 ? -1.119 -11.008 -13.824 1.00 41.14 210 THR A N 1
ATOM 1359 C CA . THR A 1 177 ? -2.420 -11.655 -13.782 1.00 50.10 210 THR A CA 1
ATOM 1360 C C . THR A 1 177 ? -3.442 -10.591 -13.397 1.00 58.50 210 THR A C 1
ATOM 1361 O O . THR A 1 177 ? -3.653 -10.327 -12.217 1.00 46.14 210 THR A O 1
ATOM 1365 N N . PRO A 1 178 ? -4.068 -9.921 -14.391 1.00 58.12 211 PRO A N 1
ATOM 1366 C CA . PRO A 1 178 ? -5.036 -8.863 -14.122 1.00 76.45 211 PRO A CA 1
ATOM 1367 C C . PRO A 1 178 ? -6.439 -9.433 -13.877 1.00 63.83 211 PRO A C 1
ATOM 1368 O O . PRO A 1 178 ? -7.082 -9.834 -14.827 1.00 98.72 211 PRO A O 1
ATOM 1372 N N . TYR A 1 179 ? -6.859 -9.467 -12.610 1.00 56.55 212 TYR A N 1
ATOM 1373 C CA . TYR A 1 179 ? -8.244 -9.789 -12.177 1.00 74.26 212 TYR A CA 1
ATOM 1374 C C . TYR A 1 179 ? -8.756 -8.643 -11.298 1.00 60.95 212 TYR A C 1
ATOM 1375 O O . TYR A 1 179 ? -7.934 -7.853 -10.799 1.00 54.52 212 TYR A O 1
ATOM 1384 N N . GLY A 1 180 ? -10.076 -8.565 -11.116 1.00 43.91 213 GLY A N 1
ATOM 1385 C CA . GLY A 1 180 ? -10.699 -7.453 -10.429 1.00 51.81 213 GLY A CA 1
ATOM 1386 C C . GLY A 1 180 ? -10.416 -6.173 -11.196 1.00 54.66 213 GLY A C 1
ATOM 1387 O O . GLY A 1 180 ? -10.404 -6.176 -12.428 1.00 54.11 213 GLY A O 1
ATOM 1388 N N . ILE A 1 181 ? -10.164 -5.084 -10.463 1.00 49.58 214 ILE A N 1
ATOM 1389 C CA . ILE A 1 181 ? -9.878 -3.784 -11.066 1.00 47.60 214 ILE A CA 1
ATOM 1390 C C . ILE A 1 181 ? -8.408 -3.392 -10.858 1.00 41.94 214 ILE A C 1
ATOM 1391 O O . ILE A 1 181 ? -8.032 -2.236 -11.049 1.00 48.48 214 ILE A O 1
ATOM 1396 N N . ASN A 1 182 ? -7.588 -4.393 -10.521 1.00 38.89 215 ASN A N 1
ATOM 1397 C CA . ASN A 1 182 ? -6.218 -4.231 -10.048 1.00 45.94 215 ASN A CA 1
ATOM 1398 C C . ASN A 1 182 ? -5.294 -5.149 -10.858 1.00 45.88 215 ASN A C 1
ATOM 1399 O O . ASN A 1 182 ? -5.767 -5.926 -11.690 1.00 47.42 215 ASN A O 1
ATOM 1404 N N . SER A 1 183 ? -3.982 -5.048 -10.614 1.00 43.19 216 SER A N 1
ATOM 1405 C CA . SER A 1 183 ? -2.985 -5.930 -11.225 1.00 49.99 216 SER A CA 1
ATOM 1406 C C . SER A 1 183 ? -2.179 -6.648 -10.153 1.00 39.23 216 SER A C 1
ATOM 1407 O O . SER A 1 183 ? -1.745 -6.045 -9.179 1.00 60.85 216 SER A O 1
ATOM 1421 N N . ARG A 1 185 ? 0.762 -10.255 -9.605 1.00 33.67 218 ARG A N 1
ATOM 1422 C CA . ARG A 1 185 ? 1.865 -11.018 -10.241 1.00 36.24 218 ARG A CA 1
ATOM 1423 C C . ARG A 1 185 ? 1.698 -12.496 -9.892 1.00 36.66 218 ARG A C 1
ATOM 1424 O O . ARG A 1 185 ? 1.395 -12.790 -8.719 1.00 40.64 218 ARG A O 1
ATOM 1432 N N . LEU A 1 186 ? 1.867 -13.369 -10.888 1.00 38.66 219 LEU A N 1
ATOM 1433 C CA . LEU A 1 186 ? 1.947 -14.806 -10.687 1.00 40.51 219 LEU A CA 1
ATOM 1434 C C . LEU A 1 186 ? 3.421 -15.191 -10.721 1.00 37.25 219 LEU A C 1
ATOM 1435 O O . LEU A 1 186 ? 4.107 -14.916 -11.701 1.00 33.35 219 LEU A O 1
ATOM 1440 N N . LEU A 1 187 ? 3.900 -15.806 -9.633 1.00 34.59 220 LEU A N 1
ATOM 1441 C CA . LEU A 1 187 ? 5.272 -16.293 -9.517 1.00 36.67 220 LEU A CA 1
ATOM 1442 C C . LEU A 1 187 ? 5.260 -17.822 -9.491 1.00 43.68 220 LEU A C 1
ATOM 1443 O O . LEU A 1 187 ? 4.775 -18.427 -8.533 1.00 44.07 220 LEU A O 1
ATOM 1448 N N . VAL A 1 188 ? 5.784 -18.430 -10.561 1.00 43.06 221 VAL A N 1
ATOM 1449 C CA . VAL A 1 188 ? 5.872 -19.876 -10.710 1.00 43.05 221 VAL A CA 1
ATOM 1450 C C . VAL A 1 188 ? 7.335 -20.275 -10.550 1.00 44.78 221 VAL A C 1
ATOM 1451 O O . VAL A 1 188 ? 8.143 -20.076 -11.456 1.00 41.06 221 VAL A O 1
ATOM 1455 N N . ARG A 1 189 ? 7.666 -20.824 -9.377 1.00 40.15 222 ARG A N 1
ATOM 1456 C CA . ARG A 1 189 ? 9.049 -21.203 -8.986 1.00 41.71 222 ARG A CA 1
ATOM 1457 C C . ARG A 1 189 ? 9.297 -22.686 -9.286 1.00 48.79 222 ARG A C 1
ATOM 1458 O O . ARG A 1 189 ? 8.407 -23.511 -8.999 1.00 41.86 222 ARG A O 1
ATOM 1466 N N . GLY A 1 190 ? 10.475 -22.999 -9.833 1.00 43.47 223 GLY A N 1
ATOM 1467 C CA . GLY A 1 190 ? 10.949 -24.362 -9.964 1.00 50.12 223 GLY A CA 1
ATOM 1468 C C . GLY A 1 190 ? 12.310 -24.493 -9.320 1.00 44.86 223 GLY A C 1
ATOM 1469 O O . GLY A 1 190 ? 13.034 -23.501 -9.196 1.00 42.00 223 GLY A O 1
ATOM 1470 N N . HIS A 1 191 ? 12.649 -25.718 -8.899 1.00 44.64 224 HIS A N 1
ATOM 1471 C CA . HIS A 1 191 ? 13.977 -26.033 -8.377 1.00 46.83 224 HIS A CA 1
ATOM 1472 C C . HIS A 1 191 ? 14.737 -26.922 -9.354 1.00 41.14 224 HIS A C 1
ATOM 1473 O O . HIS A 1 191 ? 14.137 -27.661 -10.137 1.00 45.86 224 HIS A O 1
ATOM 1480 N N . ARG A 1 192 ? 16.068 -26.827 -9.304 1.00 45.09 225 ARG A N 1
ATOM 1481 C CA . ARG A 1 192 ? 17.002 -27.558 -10.202 1.00 45.99 225 ARG A CA 1
ATOM 1482 C C . ARG A 1 192 ? 16.827 -29.066 -9.990 1.00 48.23 225 ARG A C 1
ATOM 1483 O O . ARG A 1 192 ? 16.828 -29.507 -8.823 1.00 44.08 225 ARG A O 1
ATOM 1491 N N . VAL A 1 193 ? 16.659 -29.808 -11.088 1.00 47.55 226 VAL A N 1
ATOM 1492 C CA . VAL A 1 193 ? 16.664 -31.260 -11.087 1.00 50.56 226 VAL A CA 1
ATOM 1493 C C . VAL A 1 193 ? 17.538 -31.717 -12.251 1.00 54.52 226 VAL A C 1
ATOM 1494 O O . VAL A 1 193 ? 17.771 -30.950 -13.184 1.00 53.12 226 VAL A O 1
ATOM 1498 N N . PRO A 1 194 ? 18.064 -32.964 -12.227 1.00 54.22 227 PRO A N 1
ATOM 1499 C CA . PRO A 1 194 ? 18.883 -33.478 -13.327 1.00 56.35 227 PRO A CA 1
ATOM 1500 C C . PRO A 1 194 ? 18.128 -33.510 -14.666 1.00 61.17 227 PRO A C 1
ATOM 1501 O O . PRO A 1 194 ? 16.935 -33.753 -14.654 1.00 63.32 227 PRO A O 1
ATOM 1505 N N . ASN A 1 195 ? 18.840 -33.278 -15.774 1.00 59.46 228 ASN A N 1
ATOM 1506 C CA . ASN A 1 195 ? 18.251 -33.284 -17.115 1.00 67.47 228 ASN A CA 1
ATOM 1507 C C . ASN A 1 195 ? 17.677 -34.643 -17.523 1.00 69.28 228 ASN A C 1
ATOM 1508 O O . ASN A 1 195 ? 18.055 -35.682 -16.981 1.00 71.96 228 ASN A O 1
ATOM 1513 N N . GLU A 1 196 ? 16.768 -34.611 -18.503 1.00 77.74 229 GLU A N 1
ATOM 1514 C CA . GLU A 1 196 ? 16.120 -35.798 -19.044 1.00 91.28 229 GLU A CA 1
ATOM 1515 C C . GLU A 1 196 ? 16.947 -36.326 -20.217 1.00 95.50 229 GLU A C 1
ATOM 1516 O O . GLU A 1 196 ? 16.895 -35.779 -21.318 1.00 120.40 229 GLU A O 1
ATOM 1522 N N . LYS A 1 197 ? 17.720 -37.387 -19.962 1.00 120.68 230 LYS A N 1
ATOM 1523 C CA . LYS A 1 197 ? 18.583 -38.013 -20.968 1.00 137.84 230 LYS A CA 1
ATOM 1524 C C . LYS A 1 197 ? 17.780 -38.677 -22.087 1.00 132.27 230 LYS A C 1
ATOM 1525 O O . LYS A 1 197 ? 16.560 -38.822 -22.008 1.00 109.86 230 LYS A O 1
#

B-factor: mean 54.64, std 19.07, range [19.63, 158.65]

InterPro domains:
  IPR005754 Sortase family [PF04203] (101-226)
  IPR005754 Sortase family [TIGR01076] (99-229)
  IPR023365 Sortase domain superfamily [G3DSA:2.40.260.10] (35-242)
  IPR023365 Sortase domain superfamily [SSF63817] (92-227)
  IPR042002 Sortase C [cd05827] (95-225)

Foldseek 3Di:
DQVVVVVVLVVLLVVDDPVVLVVLLVLLVVVLVPADFPFQFDLDDDPVLVVSQQVGLCSDVQAFNWWKFFPVVRDIFTEHDPVSLPCLQQGKYKRRRARDPSWDAQHETEIESANYDPVNCVCVCVVVADFQGKMWIGGSNDIWIWGWDDKDDDDPVPRGVRGGHRGFTKYWYWYKDDDDPDIIITTMTTTDDDDD

Radius of gyration: 15.63 Å; Cα contacts (8 Å, |Δi|>4): 414; chains: 1; bounding box: 47×41×38 Å

Organism: Streptococcus sanguinis (strain SK36) (NCBI:txid388919)

Nearest PDB structures (foldseek):
  8guu-assembly1_A  TM=1.005E+00  e=2.112E-41  Streptococcus sanguinis SK36
  8gr6-assembly1_A  TM=1.003E+00  e=1.372E-39  Streptococcus sanguinis SK36
  4d7w-assembly1_A  TM=9.282E-01  e=3.606E-21  Streptococcus agalactiae COH1
  2xwg-assembly3_C  TM=9.002E-01  e=2.203E-19  Actinomyces oris
  6bwe-assembly1_B  TM=8.868E-01  e=1.477E-18  Corynebacterium diphtheriae NCTC 13129